Protein AF-0000000067010265 (afdb_homodimer)

Secondary structure (DSSP, 8-state):
-GGG--S--------SHHHHHHHHHHHHTTS-TT-EEEE--TTEEE-TTHHHHHHHHHHHT-SEE--B--GGGGSBTTBTTEETTEEEEEEEE-SS-EEEE-S---S-EEEEHHHHHHHHHHHHHTTSSSS--HHHHHHHHHHTT--EEEEES-SEEESSGGGPPTTS-GGGT-/-GGG--S-PPP----SHHHHHHHHHHHHTTS-TT-EEEE--TTEEE-TTHHHHHHHHHHHT-SEE--B--GGGGSBTTBTTEETTEEEEEEEE-SS-EEEE-S---S-EEEEHHHHHHHHHHHHHTTSSSS--HHHHHHHHHHTT--EEEEES-SEEESSGGGPPTTS-GGGT-

Solvent-accessible surface area (backbone atoms only — not comparable to full-atom values): 19152 Å² total; per-residue (Å²): 120,65,75,77,64,65,85,83,80,80,91,79,86,71,90,34,64,12,46,51,48,52,54,50,50,57,59,48,69,71,48,60,51,86,40,75,48,72,45,70,59,92,54,58,48,69,45,90,65,35,69,60,52,53,50,50,43,50,69,74,62,44,54,28,32,28,43,51,26,59,46,45,45,43,33,60,74,70,26,94,77,19,58,92,32,15,28,73,33,35,40,34,68,60,90,80,46,40,31,30,49,53,66,60,58,65,77,41,36,29,34,37,32,46,56,47,64,77,40,38,68,58,56,50,63,34,28,70,50,61,61,56,41,38,56,62,39,34,45,53,40,41,74,72,67,50,43,33,34,25,32,53,68,34,40,23,26,48,70,47,82,93,45,38,22,57,89,56,73,66,78,75,74,107,121,65,75,79,64,63,86,81,80,78,91,73,87,64,89,38,64,12,48,48,45,51,52,50,48,57,59,48,68,71,50,60,50,86,41,73,47,72,45,70,59,92,52,57,48,68,44,89,66,35,70,60,54,51,50,51,42,50,70,73,60,42,54,28,32,26,42,51,28,56,47,44,46,43,33,61,74,71,27,92,77,19,56,92,32,14,28,72,32,36,40,33,68,59,90,81,46,40,33,30,50,52,66,59,58,65,78,41,36,29,34,36,31,46,56,47,63,76,41,39,67,57,57,49,64,35,27,70,50,60,60,55,40,37,55,61,39,32,45,54,41,40,74,72,68,49,44,34,34,24,32,54,67,36,38,24,26,48,71,45,84,94,45,37,24,56,88,57,73,64,77,75,73,104

Organism: Wuchereria bancrofti (NCBI:txid6293)

Sequence (348 aa):
MISKYQTNIKKVKIGHGAGTFNLALDEALKLDNNEVVYFLENDYLHRPQSYKILLEGIEIGADYVSLYDHPDKYIDGANPYVEGGGEITKVFLSQTCHWKLTNSTTMTFATKIKTLYEDEKILREFTKGSYPEDFKMFLTLRDKGRSLITPIPGYSTHGETAWLSPLINWENIIMISKYQTNIKKVKIGHGAGTFNLALDEALKLDNNEVVYFLENDYLHRPQSYKILLEGIEIGADYVSLYDHPDKYIDGANPYVEGGGEITKVFLSQTCHWKLTNSTTMTFATKIKTLYEDEKILREFTKGSYPEDFKMFLTLRDKGRSLITPIPGYSTHGETAWLSPLINWENII

Nearest PDB structures (foldseek):
  6fxr-assembly1_A  TM=6.473E-01  e=5.782E-04  Homo sapiens
  6te3-assembly1_A-2  TM=6.520E-01  e=7.476E-04  Homo sapiens
  6fxm-assembly1_A  TM=6.467E-01  e=1.031E-03  Homo sapiens
  6tex-assembly1_A  TM=6.327E-01  e=9.065E-04  Homo sapiens
  5ggg-assembly1_A  TM=6.460E-01  e=1.616E-03  Homo sapiens

Foldseek 3Di:
DVVVVPPDDDDDDLPFDLVVLVVVLVVLLPDDQQDKDWFDDPQKDFAPPVVVVQVQVVVVPAQKEALFQWCCQQDPPSDPQHDPRHHDWDWDDDPPFIKTWDQFDPRTIMHGSNSCVVCVVLSCVQSVDRDGPGNVSSNVVVVVVGTYMYTVQGRMAGNPPVTGRPDDPVVVRD/DVVVVPPDDDDDPQDFDLVVLVVVLVVLLVDDQQDKDWFDDPQKDFAPPVVVVQVQVVVVPAQKEALFQWCCQQDPPSDPQHDPRHHDWDWDDDPPFIKTWDQFDPRTIMGGSNSCVVCVVLSCVQSVDRDGPRNVSSNVVVVVPGTYMYTVQGRMAGNPPVTGRPDDPVVVRD

Radius of gyration: 23.36 Å; Cα contacts (8 Å, |Δi|>4): 624; chains: 2; bounding box: 36×73×55 Å

pLDDT: mean 93.27, std 10.36, range [36.0, 98.88]

Structure (mmCIF, N/CA/C/O backbone):
data_AF-0000000067010265-model_v1
#
loop_
_entity.id
_entity.type
_entity.pdbx_description
1 polymer 'Glycosyltransferase 2-like domain-containing protein'
#
loop_
_atom_site.group_PDB
_atom_site.id
_atom_site.type_symbol
_atom_site.label_atom_id
_atom_site.label_alt_id
_atom_site.label_comp_id
_atom_site.label_asym_id
_atom_site.label_entity_id
_atom_site.label_seq_id
_atom_site.pdbx_PDB_ins_code
_atom_site.Cartn_x
_atom_site.Cartn_y
_atom_site.Cartn_z
_atom_site.occupancy
_atom_site.B_iso_or_equiv
_atom_site.auth_seq_id
_atom_site.auth_comp_id
_atom_site.auth_asym_id
_atom_site.auth_atom_id
_atom_site.pdbx_PDB_model_num
ATOM 1 N N . MET A 1 1 ? -3.539 -11.234 -25.062 1 36.66 1 MET A N 1
ATOM 2 C CA . MET A 1 1 ? -2.297 -11.812 -24.562 1 36.66 1 MET A CA 1
ATOM 3 C C . MET A 1 1 ? -2.105 -13.227 -25.109 1 36.66 1 MET A C 1
ATOM 5 O O . MET A 1 1 ? -0.99 -13.617 -25.453 1 36.66 1 MET A O 1
ATOM 9 N N . ILE A 1 2 ? -3.318 -13.969 -25.234 1 44.09 2 ILE A N 1
ATOM 10 C CA . ILE A 1 2 ? -3.184 -15.367 -25.641 1 44.09 2 ILE A CA 1
ATOM 11 C C . ILE A 1 2 ? -2.832 -15.445 -27.125 1 44.09 2 ILE A C 1
ATOM 13 O O . ILE A 1 2 ? -2.189 -16.406 -27.562 1 44.09 2 ILE A O 1
ATOM 17 N N . SER A 1 3 ? -3.193 -14.445 -27.75 1 48.44 3 SER A N 1
ATOM 18 C CA . SER A 1 3 ? -3.031 -14.688 -29.188 1 48.44 3 SER A CA 1
ATOM 19 C C . SER A 1 3 ? -1.572 -14.961 -29.531 1 48.44 3 SER A C 1
ATOM 21 O O . SER A 1 3 ? -1.283 -15.672 -30.5 1 48.44 3 SER A O 1
ATOM 23 N N . LYS A 1 4 ? -0.81 -14.234 -28.766 1 48.94 4 LYS A N 1
ATOM 24 C CA . LYS A 1 4 ? 0.554 -14.312 -29.281 1 48.94 4 LYS A CA 1
ATOM 25 C C . LYS A 1 4 ? 1.175 -15.672 -28.969 1 48.94 4 LYS A C 1
ATOM 27 O O . LYS A 1 4 ? 2.223 -16.031 -29.516 1 48.94 4 LYS A O 1
ATOM 32 N N . TYR A 1 5 ? 0.694 -16.375 -27.984 1 53.91 5 TYR A N 1
ATOM 33 C CA . TYR A 1 5 ? 1.401 -17.609 -27.625 1 53.91 5 TYR A CA 1
ATOM 34 C C . TYR A 1 5 ? 0.818 -18.812 -28.359 1 53.91 5 TYR A C 1
ATOM 36 O O . TYR A 1 5 ? -0.071 -19.484 -27.844 1 53.91 5 TYR A O 1
ATOM 44 N N . GLN A 1 6 ? 0.661 -18.688 -29.594 1 53.28 6 GLN A N 1
ATOM 45 C CA . GLN A 1 6 ? 0.069 -19.75 -30.406 1 53.28 6 GLN A CA 1
ATOM 46 C C . GLN A 1 6 ? 0.997 -20.953 -30.484 1 53.28 6 GLN A C 1
ATOM 48 O O . GLN A 1 6 ? 0.566 -22.047 -30.844 1 53.28 6 GLN A O 1
ATOM 53 N N . THR A 1 7 ? 2.244 -21.016 -29.891 1 62.31 7 THR A N 1
ATOM 54 C CA . THR A 1 7 ? 3.049 -22.031 -30.547 1 62.31 7 THR A CA 1
ATOM 55 C C . THR A 1 7 ? 3.094 -23.328 -29.734 1 62.31 7 THR A C 1
ATOM 57 O O . THR A 1 7 ? 3.246 -24.406 -30.281 1 62.31 7 THR A O 1
ATOM 60 N N . ASN A 1 8 ? 2.703 -23.297 -28.281 1 74.38 8 ASN A N 1
ATOM 61 C CA . ASN A 1 8 ? 2.812 -24.562 -27.594 1 74.38 8 ASN A CA 1
ATOM 62 C C . ASN A 1 8 ? 1.56 -24.875 -26.781 1 74.38 8 ASN A C 1
ATOM 64 O O . ASN A 1 8 ? 1.545 -24.672 -25.562 1 74.38 8 ASN A O 1
ATOM 68 N N . ILE A 1 9 ? 0.512 -25.266 -27.547 1 81.75 9 ILE A N 1
ATOM 69 C CA . ILE A 1 9 ? -0.768 -25.578 -26.922 1 81.75 9 ILE A CA 1
ATOM 70 C C . ILE A 1 9 ? -0.9 -27.094 -26.75 1 81.75 9 ILE A C 1
ATOM 72 O O . ILE A 1 9 ? -0.681 -27.859 -27.703 1 81.75 9 ILE A O 1
ATOM 76 N N . LYS A 1 10 ? -1.039 -27.578 -25.578 1 84.56 10 LYS A N 1
ATOM 77 C CA . LYS A 1 10 ? -1.333 -28.984 -25.281 1 84.56 10 LYS A CA 1
ATOM 78 C C . LYS A 1 10 ? -2.795 -29.156 -24.875 1 84.56 10 LYS A C 1
ATOM 80 O O . LYS A 1 10 ? -3.27 -28.516 -23.938 1 84.56 10 LYS A O 1
ATOM 85 N N . LYS A 1 11 ? -3.531 -29.984 -25.562 1 86.94 11 LYS A N 1
ATOM 86 C CA . LYS A 1 11 ? -4.918 -30.297 -25.219 1 86.94 11 LYS A CA 1
ATOM 87 C C . LYS A 1 11 ? -5 -31.359 -24.125 1 86.94 11 LYS A C 1
ATOM 89 O O . LYS A 1 11 ? -4.312 -32.375 -24.203 1 86.94 11 LYS A O 1
ATOM 94 N N . VAL A 1 12 ? -5.648 -31.062 -23.062 1 87.81 12 VAL A N 1
ATOM 95 C CA . VAL A 1 12 ? -5.781 -31.984 -21.953 1 87.81 12 VAL A CA 1
ATOM 96 C C . VAL A 1 12 ? -7.258 -32.25 -21.656 1 87.81 12 VAL A C 1
ATOM 98 O O . VAL A 1 12 ? -8.117 -31.453 -22.062 1 87.81 12 VAL A O 1
ATOM 101 N N . LYS A 1 13 ? -7.746 -33.375 -21 1 87.12 13 LYS A N 1
ATOM 102 C CA . LYS A 1 13 ? -9.125 -33.75 -20.719 1 87.12 13 LYS A CA 1
ATOM 103 C C . LYS A 1 13 ? -9.43 -33.688 -19.234 1 87.12 13 LYS A C 1
ATOM 105 O O . LYS A 1 13 ? -10.477 -34.156 -18.781 1 87.12 13 LYS A O 1
ATOM 110 N N . ILE A 1 14 ? -8.867 -33.188 -18.266 1 81.62 14 ILE A N 1
ATOM 111 C CA . ILE A 1 14 ? -9 -33.156 -16.812 1 81.62 14 ILE A CA 1
ATOM 112 C C . ILE A 1 14 ? -10.172 -32.25 -16.422 1 81.62 14 ILE A C 1
ATOM 114 O O . ILE A 1 14 ? -10.984 -32.625 -15.562 1 81.62 14 ILE A O 1
ATOM 118 N N . GLY A 1 15 ? -10.672 -31.391 -17.016 1 80.38 15 GLY A N 1
ATOM 119 C CA .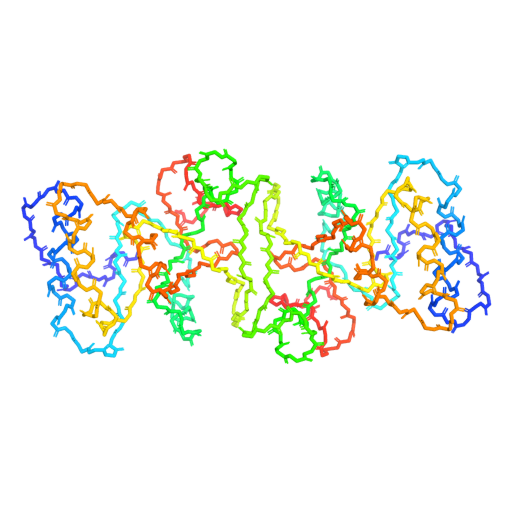 GLY A 1 15 ? -11.859 -30.562 -17 1 80.38 15 GLY A CA 1
ATOM 120 C C . GLY A 1 15 ? -11.992 -29.75 -15.719 1 80.38 15 GLY A C 1
ATOM 121 O O . GLY A 1 15 ? -13.086 -29.266 -15.398 1 80.38 15 GLY A O 1
ATOM 122 N N . HIS A 1 16 ? -11.078 -29.812 -14.719 1 88.31 16 HIS A N 1
ATOM 123 C CA . HIS A 1 16 ? -11.188 -28.984 -13.523 1 88.31 16 HIS A CA 1
ATOM 124 C C . HIS A 1 16 ? -9.867 -28.297 -13.211 1 88.31 16 HIS A C 1
ATOM 126 O O . HIS A 1 16 ? -8.812 -28.734 -13.68 1 88.31 16 HIS A O 1
ATOM 132 N N . GLY A 1 17 ? -9.891 -27.234 -12.414 1 90.19 17 GLY A N 1
ATOM 133 C CA . GLY A 1 17 ? -8.789 -26.312 -12.18 1 90.19 17 GLY A CA 1
ATOM 134 C C . GLY A 1 17 ? -7.598 -26.969 -11.508 1 90.19 17 GLY A C 1
ATOM 135 O O . GLY A 1 17 ? -6.453 -26.75 -11.906 1 90.19 17 GLY A O 1
ATOM 136 N N . ALA A 1 18 ? -7.844 -27.766 -10.484 1 94.88 18 ALA A N 1
ATOM 137 C CA . ALA A 1 18 ? -6.75 -28.406 -9.766 1 94.88 18 ALA A CA 1
ATOM 138 C C . ALA A 1 18 ? -5.98 -29.359 -10.672 1 94.88 18 ALA A C 1
ATOM 140 O O . ALA A 1 18 ? -4.75 -29.406 -10.641 1 94.88 18 ALA A O 1
ATOM 141 N N . GLY A 1 19 ? -6.723 -30.109 -11.445 1 94 19 GLY A N 1
ATOM 142 C CA . GLY A 1 19 ? -6.094 -31.031 -12.367 1 94 19 GLY A CA 1
ATOM 143 C C . GLY A 1 19 ? -5.254 -30.344 -13.43 1 94 19 GLY A C 1
ATOM 144 O O . GLY A 1 19 ? -4.133 -30.781 -13.719 1 94 19 GLY A O 1
ATOM 145 N N . THR A 1 20 ? -5.824 -29.312 -14.016 1 93.88 20 THR A N 1
ATOM 146 C CA . THR A 1 20 ? -5.082 -28.594 -15.047 1 93.88 20 THR A CA 1
ATOM 147 C C . THR A 1 20 ? -3.854 -27.922 -14.453 1 93.88 20 THR A C 1
ATOM 149 O O . THR A 1 20 ? -2.812 -27.828 -15.109 1 93.88 20 THR A O 1
ATOM 152 N N . PHE A 1 21 ? -3.971 -27.469 -13.227 1 96.56 21 PHE A N 1
ATOM 153 C CA . PHE A 1 21 ? -2.807 -26.906 -12.555 1 96.56 21 PHE A CA 1
ATOM 154 C C . PHE A 1 21 ? -1.714 -27.953 -12.398 1 96.56 21 PHE A C 1
ATOM 156 O O . PHE A 1 21 ? -0.541 -27.688 -12.664 1 96.56 21 PHE A O 1
ATOM 163 N N . ASN A 1 22 ? -2.094 -29.094 -11.945 1 97.06 22 ASN A N 1
ATOM 164 C CA . ASN A 1 22 ? -1.111 -30.141 -11.695 1 97.06 22 ASN A CA 1
ATOM 165 C C . ASN A 1 22 ? -0.411 -30.578 -12.977 1 97.06 22 ASN A C 1
ATOM 167 O O . ASN A 1 22 ? 0.782 -30.875 -12.969 1 97.06 22 ASN A O 1
ATOM 171 N N . LEU A 1 23 ? -1.18 -30.594 -14.07 1 95.31 23 LEU A N 1
ATOM 172 C CA . LEU A 1 23 ? -0.554 -30.875 -15.352 1 95.31 23 LEU A CA 1
ATOM 173 C C . LEU A 1 23 ? 0.441 -29.781 -15.727 1 95.31 23 LEU A C 1
ATOM 175 O O . LEU A 1 23 ? 1.542 -30.078 -16.203 1 95.31 23 LEU A O 1
ATOM 179 N N . ALA A 1 24 ? 0.054 -28.562 -15.516 1 95.69 24 ALA A N 1
ATOM 180 C CA . ALA A 1 24 ? 0.947 -27.438 -15.789 1 95.69 24 ALA A CA 1
ATOM 181 C C . ALA A 1 24 ? 2.184 -27.5 -14.898 1 95.69 24 ALA A C 1
ATOM 183 O O . ALA A 1 24 ? 3.291 -27.188 -15.336 1 95.69 24 ALA A O 1
ATOM 184 N N . LEU A 1 25 ? 1.974 -27.844 -13.633 1 97.44 25 LEU A N 1
ATOM 185 C CA . LEU A 1 25 ? 3.072 -27.984 -12.688 1 97.44 25 LEU A CA 1
ATOM 186 C C . LEU A 1 25 ? 4.078 -29.031 -13.172 1 97.44 25 LEU A C 1
ATOM 188 O O . LEU A 1 25 ? 5.289 -28.797 -13.117 1 97.44 25 LEU A O 1
ATOM 192 N N . ASP A 1 26 ? 3.539 -30.141 -13.672 1 97 26 ASP A N 1
ATOM 193 C CA . ASP A 1 26 ? 4.406 -31.188 -14.219 1 97 26 ASP A CA 1
ATOM 194 C C . ASP A 1 26 ? 5.281 -30.625 -15.344 1 97 26 ASP A C 1
ATOM 196 O O . ASP A 1 26 ? 6.477 -30.922 -15.406 1 97 26 ASP A O 1
ATOM 200 N N . GLU A 1 27 ? 4.703 -29.906 -16.219 1 95.5 27 GLU A N 1
ATOM 201 C CA . GLU A 1 27 ? 5.445 -29.328 -17.328 1 95.5 27 GLU A CA 1
ATOM 202 C C . GLU A 1 27 ? 6.469 -28.297 -16.844 1 95.5 27 GLU A C 1
ATOM 204 O O . GLU A 1 27 ? 7.59 -28.25 -17.359 1 95.5 27 GLU A O 1
ATOM 209 N N . ALA A 1 28 ? 6.078 -27.5 -15.875 1 97.12 28 ALA A N 1
ATOM 210 C CA . ALA A 1 28 ? 6.961 -26.469 -15.352 1 97.12 28 ALA A CA 1
ATOM 211 C C . ALA A 1 28 ? 8.195 -27.078 -14.695 1 97.12 28 ALA A C 1
ATOM 213 O O . ALA A 1 28 ? 9.312 -26.578 -14.875 1 97.12 28 ALA A O 1
ATOM 214 N N . LEU A 1 29 ? 8.031 -28.125 -13.977 1 97.62 29 LEU A N 1
ATOM 215 C CA . LEU A 1 29 ? 9.102 -28.734 -13.195 1 97.62 29 LEU A CA 1
ATOM 216 C C . LEU A 1 29 ? 10.164 -29.344 -14.109 1 97.62 29 LEU A C 1
ATOM 218 O O . LEU A 1 29 ? 11.25 -29.703 -13.648 1 97.62 29 LEU A O 1
ATOM 222 N N . LYS A 1 30 ? 9.883 -29.375 -15.398 1 96.75 30 LYS A N 1
ATOM 223 C CA . LYS A 1 30 ? 10.867 -29.859 -16.375 1 96.75 30 LYS A CA 1
ATOM 224 C C . LYS A 1 30 ? 11.812 -28.75 -16.797 1 96.75 30 LYS A C 1
ATOM 226 O O . LYS A 1 30 ? 12.844 -29 -17.422 1 96.75 30 LYS A O 1
ATOM 231 N N . LEU A 1 31 ? 11.477 -27.594 -16.5 1 96.94 31 LEU A N 1
ATOM 232 C CA . LEU A 1 31 ? 12.25 -26.438 -16.938 1 96.94 31 LEU A CA 1
ATOM 233 C C . LEU A 1 31 ? 13.414 -26.172 -16 1 96.94 31 LEU A C 1
ATOM 235 O O . LEU A 1 31 ? 13.523 -26.812 -14.945 1 96.94 31 LEU A O 1
ATOM 239 N N . ASP A 1 32 ? 14.281 -25.234 -16.422 1 97.25 32 ASP A N 1
ATOM 240 C CA . ASP A 1 32 ? 15.453 -24.891 -15.625 1 97.25 32 ASP A CA 1
ATOM 241 C C . ASP A 1 32 ? 15.055 -24.172 -14.344 1 97.25 32 ASP A C 1
ATOM 243 O O . ASP A 1 32 ? 14.164 -23.312 -14.352 1 97.25 32 ASP A O 1
ATOM 247 N N . ASN A 1 33 ? 15.758 -24.438 -13.328 1 96.62 33 ASN A N 1
ATOM 248 C CA . ASN A 1 33 ? 15.461 -23.922 -11.992 1 96.62 33 ASN A CA 1
ATOM 249 C C . ASN A 1 33 ? 15.398 -22.406 -11.969 1 96.62 33 ASN A C 1
ATOM 251 O O . ASN A 1 33 ? 14.672 -21.812 -11.156 1 96.62 33 ASN A O 1
ATOM 255 N N . ASN A 1 34 ? 16.109 -21.75 -12.82 1 95.25 34 ASN A N 1
ATOM 256 C CA . ASN A 1 34 ? 16.234 -20.281 -12.773 1 95.25 34 ASN A CA 1
ATOM 257 C C . ASN A 1 34 ? 15.141 -19.609 -13.609 1 95.25 34 ASN A C 1
ATOM 259 O O . ASN A 1 34 ? 14.969 -18.391 -13.547 1 95.25 34 ASN A O 1
ATOM 263 N N . GLU A 1 35 ? 14.398 -20.422 -14.258 1 96.81 35 GLU A N 1
ATOM 264 C CA . GLU A 1 35 ? 13.32 -19.875 -15.078 1 96.81 35 GLU A CA 1
ATOM 265 C C . GLU A 1 35 ? 12.125 -19.469 -14.211 1 96.81 35 GLU A C 1
ATOM 267 O O . GLU A 1 35 ? 11.969 -19.953 -13.094 1 96.81 35 GLU A O 1
ATOM 272 N N . VAL A 1 36 ? 11.398 -18.5 -14.75 1 97.44 36 VAL A N 1
ATOM 273 C CA . VAL A 1 36 ? 10.18 -18.031 -14.117 1 97.44 36 VAL A CA 1
ATOM 274 C C . VAL A 1 36 ? 8.961 -18.562 -14.883 1 97.44 36 VAL A C 1
ATOM 276 O O . VAL A 1 36 ? 8.953 -18.578 -16.109 1 97.44 36 VAL A O 1
ATOM 279 N N . VAL A 1 37 ? 7.977 -19.016 -14.18 1 97.12 37 VAL A N 1
ATOM 280 C CA . VAL A 1 37 ? 6.719 -19.453 -14.789 1 97.12 37 VAL A CA 1
ATOM 281 C C . VAL A 1 37 ? 5.566 -18.625 -14.227 1 97.12 37 VAL A C 1
ATOM 283 O O . VAL A 1 37 ? 5.605 -18.188 -13.07 1 97.12 37 VAL A O 1
ATOM 286 N N . TYR A 1 38 ? 4.605 -18.375 -15.016 1 97.56 38 TYR A N 1
ATOM 287 C CA . TYR A 1 38 ? 3.373 -17.688 -14.641 1 97.56 38 TYR A CA 1
ATOM 288 C C . TYR A 1 38 ? 2.16 -18.578 -14.867 1 97.56 38 TYR A C 1
ATOM 290 O O . TYR A 1 38 ? 1.791 -18.859 -16.016 1 97.56 38 TYR A O 1
ATOM 298 N N . PHE A 1 39 ? 1.611 -19.109 -13.758 1 97.62 39 PHE A N 1
ATOM 299 C CA . PHE A 1 39 ? 0.35 -19.844 -13.828 1 97.62 39 PHE A CA 1
ATOM 300 C C . PHE A 1 39 ? -0.825 -18.875 -13.969 1 97.62 39 PHE A C 1
ATOM 302 O O . PHE A 1 39 ? -0.937 -17.922 -13.203 1 97.62 39 PHE A O 1
ATOM 309 N N . LEU A 1 40 ? -1.721 -19.156 -14.922 1 96.19 40 LEU A N 1
ATOM 310 C CA . LEU A 1 40 ? -2.787 -18.203 -15.227 1 96.19 40 LEU A CA 1
ATOM 311 C C . LEU A 1 40 ? -4.121 -18.922 -15.398 1 96.19 40 LEU A C 1
ATOM 313 O O . LEU A 1 40 ? -4.258 -19.781 -16.266 1 96.19 40 LEU A O 1
ATOM 317 N N . GLU A 1 41 ? -5.066 -18.594 -14.5 1 94.75 41 GLU A N 1
ATOM 318 C CA . GLU A 1 41 ? -6.434 -19.062 -14.727 1 94.75 41 GLU A CA 1
ATOM 319 C C . GLU A 1 41 ? -7.035 -18.422 -15.977 1 94.75 41 GLU A C 1
ATOM 321 O O . GLU A 1 41 ? -6.598 -17.344 -16.406 1 94.75 41 GLU A O 1
ATOM 326 N N . ASN A 1 42 ? -7.992 -19 -16.531 1 90.81 42 ASN A N 1
ATOM 327 C CA . ASN A 1 42 ? -8.477 -18.641 -17.859 1 90.81 42 ASN A CA 1
ATOM 328 C C . ASN A 1 42 ? -9.438 -17.453 -17.812 1 90.81 42 ASN A C 1
ATOM 330 O O . ASN A 1 42 ? -9.961 -17.031 -18.844 1 90.81 42 ASN A O 1
ATOM 334 N N . ASP A 1 43 ? -9.742 -16.875 -16.719 1 94.38 43 ASP A N 1
ATOM 335 C CA . ASP A 1 43 ? -10.727 -15.797 -16.609 1 94.38 43 ASP A CA 1
ATOM 336 C C . ASP A 1 43 ? -10.109 -14.547 -15.992 1 94.38 43 ASP A C 1
ATOM 338 O O . ASP A 1 43 ? -10.742 -13.883 -15.172 1 94.38 43 ASP A O 1
ATOM 342 N N . TYR A 1 44 ? -8.891 -14.258 -16.391 1 95.75 44 TYR A N 1
ATOM 343 C CA . TYR A 1 44 ? -8.211 -13.055 -15.922 1 95.75 44 TYR A CA 1
ATOM 344 C C . TYR A 1 44 ? -7.902 -12.117 -17.078 1 95.75 44 TYR A C 1
ATOM 346 O O . TYR A 1 44 ? -7.641 -12.562 -18.203 1 95.75 44 TYR A O 1
ATOM 354 N N . LEU A 1 45 ? -7.926 -10.875 -16.781 1 94.94 45 LEU A N 1
ATOM 355 C CA . LEU A 1 45 ? -7.496 -9.812 -17.688 1 94.94 45 LEU A CA 1
ATOM 356 C C . LEU A 1 45 ? -6.223 -9.148 -17.172 1 94.94 45 LEU A C 1
ATOM 358 O O . LEU A 1 45 ? -5.984 -9.109 -15.961 1 94.94 45 LEU A O 1
ATOM 362 N N . HIS A 1 46 ? -5.391 -8.672 -18.031 1 96.38 46 HIS A N 1
ATOM 363 C CA . HIS A 1 46 ? -4.156 -7.984 -17.688 1 96.38 46 HIS A CA 1
ATOM 364 C C . HIS A 1 46 ? -4.105 -6.586 -18.297 1 96.38 46 HIS A C 1
ATOM 366 O O . HIS A 1 46 ? -4.586 -6.375 -19.406 1 96.38 46 HIS A O 1
ATOM 372 N N . ARG A 1 47 ? -3.52 -5.68 -17.516 1 94.88 47 ARG A N 1
ATOM 373 C CA . ARG A 1 47 ? -3.199 -4.359 -18.047 1 94.88 47 ARG A CA 1
ATOM 374 C C . ARG A 1 47 ? -1.996 -4.418 -18.984 1 94.88 47 ARG A C 1
ATOM 376 O O . ARG A 1 47 ? -1.214 -5.367 -18.938 1 94.88 47 ARG A O 1
ATOM 383 N N . PRO A 1 48 ? -1.942 -3.348 -19.812 1 92.31 48 PRO A N 1
ATOM 384 C CA . PRO A 1 48 ? -0.705 -3.264 -20.594 1 92.31 48 PRO A CA 1
ATOM 385 C C . PRO A 1 48 ? 0.545 -3.258 -19.703 1 92.31 48 PRO A C 1
ATOM 387 O O . PRO A 1 48 ? 0.526 -2.707 -18.609 1 92.31 48 PRO A O 1
ATOM 390 N N . GLN A 1 49 ? 1.604 -3.861 -20.062 1 92.69 49 GLN A N 1
ATOM 391 C CA . GLN A 1 49 ? 2.93 -3.891 -19.453 1 92.69 49 GLN A CA 1
ATOM 392 C C . GLN A 1 49 ? 2.949 -4.797 -18.219 1 92.69 49 GLN A C 1
ATOM 394 O O . GLN A 1 49 ? 3.893 -4.754 -17.422 1 92.69 49 GLN A O 1
ATOM 399 N N . SER A 1 50 ? 1.906 -5.613 -18.062 1 96 50 SER A N 1
ATOM 400 C CA . SER A 1 50 ? 1.816 -6.516 -16.922 1 96 50 SER A CA 1
ATOM 401 C C . SER A 1 50 ? 3.029 -7.438 -16.859 1 96 50 SER A C 1
ATOM 403 O O . SER A 1 50 ? 3.49 -7.781 -15.758 1 96 50 SER A O 1
ATOM 405 N N . TYR A 1 51 ? 3.504 -7.863 -17.984 1 95.06 51 TYR A N 1
ATOM 406 C CA . TYR A 1 51 ? 4.652 -8.758 -18 1 95.06 51 TYR A CA 1
ATOM 407 C C . TYR A 1 51 ? 5.871 -8.102 -17.359 1 95.06 51 TYR A C 1
ATOM 409 O O . TYR A 1 51 ? 6.598 -8.734 -16.594 1 95.06 51 TYR A O 1
ATOM 417 N N . LYS A 1 52 ? 6.133 -6.848 -17.609 1 96.25 52 LYS A N 1
ATOM 418 C CA . LYS A 1 52 ? 7.25 -6.121 -17.016 1 96.25 52 LYS A CA 1
ATOM 419 C C . LYS A 1 52 ? 7.08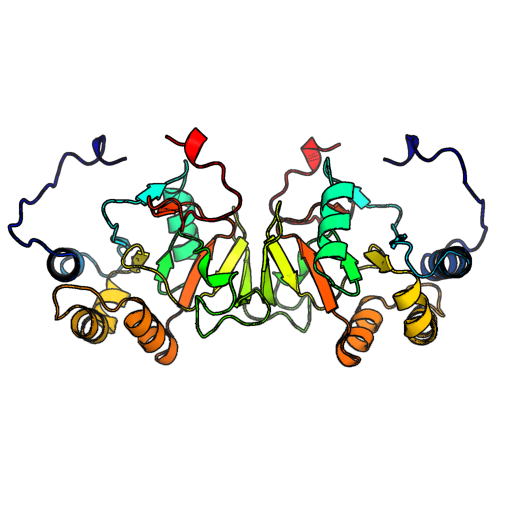2 -6.004 -15.5 1 96.25 52 LYS A C 1
ATOM 421 O O . LYS A 1 52 ? 8.047 -6.156 -14.75 1 96.25 52 LYS A O 1
ATOM 426 N N . ILE A 1 53 ? 5.852 -5.727 -15.109 1 97.25 53 ILE A N 1
ATOM 427 C CA . ILE A 1 53 ? 5.551 -5.582 -13.688 1 97.25 53 ILE A CA 1
ATOM 428 C C . ILE A 1 53 ? 5.785 -6.914 -12.977 1 97.25 53 ILE A C 1
ATOM 430 O O . ILE A 1 53 ? 6.379 -6.949 -11.891 1 97.25 53 ILE A O 1
ATOM 434 N N . LEU A 1 54 ? 5.367 -7.953 -13.641 1 97.19 54 LEU A N 1
ATOM 435 C CA . LEU A 1 54 ? 5.559 -9.289 -13.078 1 97.19 54 LEU A CA 1
ATOM 436 C C . LEU A 1 54 ? 7.035 -9.562 -12.836 1 97.19 54 LEU A C 1
ATOM 438 O O . LEU A 1 54 ? 7.414 -10.031 -11.758 1 97.19 54 LEU A O 1
ATOM 442 N N . LEU A 1 55 ? 7.832 -9.281 -13.75 1 96.31 55 LEU A N 1
ATOM 443 C CA . LEU A 1 55 ? 9.266 -9.523 -13.633 1 96.31 55 LEU A CA 1
ATOM 444 C C . LEU A 1 55 ? 9.883 -8.641 -12.555 1 96.31 55 LEU A C 1
ATOM 446 O O . LEU A 1 55 ? 10.82 -9.062 -11.867 1 96.31 55 LEU A O 1
ATOM 450 N N . GLU A 1 56 ? 9.445 -7.453 -12.367 1 96.69 56 GLU A N 1
ATOM 451 C CA . GLU A 1 56 ? 9.906 -6.605 -11.273 1 96.69 56 GLU A CA 1
ATOM 452 C C . GLU A 1 56 ? 9.648 -7.266 -9.922 1 96.69 56 GLU A C 1
ATOM 454 O O . GLU A 1 56 ? 10.492 -7.199 -9.023 1 96.69 56 GLU A O 1
ATOM 459 N N . GLY A 1 57 ? 8.438 -7.844 -9.82 1 96.88 57 GLY A N 1
ATOM 460 C CA . GLY A 1 57 ? 8.133 -8.555 -8.586 1 96.88 57 GLY A CA 1
ATOM 461 C C . GLY A 1 57 ? 9.109 -9.672 -8.281 1 96.88 57 GLY A C 1
ATOM 462 O O . GLY A 1 57 ? 9.531 -9.844 -7.141 1 96.88 57 GLY A O 1
ATOM 463 N N . ILE A 1 58 ? 9.477 -10.367 -9.344 1 96.88 58 ILE A N 1
ATOM 464 C CA . ILE A 1 58 ? 10.438 -11.461 -9.195 1 96.88 58 ILE A CA 1
ATOM 465 C C . ILE A 1 58 ? 11.805 -10.891 -8.812 1 96.88 58 ILE A C 1
ATOM 467 O O . ILE A 1 58 ? 12.492 -11.453 -7.957 1 96.88 58 ILE A O 1
ATOM 471 N N . GLU A 1 59 ? 12.141 -9.828 -9.344 1 95.56 59 GLU A N 1
ATOM 472 C CA . GLU A 1 59 ? 13.445 -9.203 -9.102 1 95.56 59 GLU A CA 1
ATOM 473 C C . GLU A 1 59 ? 13.547 -8.688 -7.668 1 95.56 59 GLU A C 1
ATOM 475 O O . GLU A 1 59 ? 14.633 -8.641 -7.094 1 95.56 59 GLU A O 1
ATOM 480 N N . ILE A 1 60 ? 12.422 -8.266 -7.117 1 94.44 60 ILE A N 1
ATOM 481 C CA . ILE A 1 60 ? 12.375 -7.836 -5.723 1 94.44 60 ILE A CA 1
ATOM 482 C C . ILE A 1 60 ? 12.828 -8.977 -4.816 1 94.44 60 ILE A C 1
ATOM 484 O O . ILE A 1 60 ? 13.359 -8.742 -3.727 1 94.44 60 ILE A O 1
ATOM 488 N N . GLY A 1 61 ? 12.633 -10.188 -5.254 1 94.31 61 GLY A N 1
ATOM 489 C CA . GLY A 1 61 ? 13.086 -11.344 -4.492 1 94.31 61 GLY A CA 1
ATOM 490 C C . GLY A 1 61 ? 11.961 -12.078 -3.799 1 94.31 61 GLY A C 1
ATOM 491 O O . GLY A 1 61 ? 12.203 -12.906 -2.916 1 94.31 61 GLY A O 1
ATOM 492 N N . ALA A 1 62 ? 10.719 -11.766 -4.117 1 96.81 62 ALA A N 1
ATOM 493 C CA . ALA A 1 62 ? 9.586 -12.492 -3.543 1 96.81 62 ALA A CA 1
ATOM 494 C C . ALA A 1 62 ? 9.539 -13.93 -4.062 1 96.81 62 ALA A C 1
ATOM 496 O O . ALA A 1 62 ? 9.914 -14.195 -5.207 1 96.81 62 ALA A O 1
ATOM 497 N N . ASP A 1 63 ? 9.086 -14.844 -3.244 1 98.56 63 ASP A N 1
ATOM 498 C CA . ASP A 1 63 ? 8.969 -16.234 -3.66 1 98.56 63 ASP A CA 1
ATOM 499 C C . ASP A 1 63 ? 7.84 -16.406 -4.676 1 98.56 63 ASP A C 1
ATOM 501 O O . ASP A 1 63 ? 7.949 -17.219 -5.602 1 98.56 63 ASP A O 1
ATOM 505 N N . TYR A 1 64 ? 6.77 -15.703 -4.461 1 98.88 64 TYR A N 1
ATOM 506 C CA . TYR A 1 64 ? 5.602 -15.711 -5.332 1 98.88 64 TYR A CA 1
ATOM 507 C C . TYR A 1 64 ? 5.145 -14.289 -5.645 1 98.88 64 TYR A C 1
ATOM 509 O O . TYR A 1 64 ? 5.203 -13.406 -4.785 1 98.88 64 TYR A O 1
ATOM 517 N N . VAL A 1 65 ? 4.668 -14.07 -6.875 1 98.81 65 VAL A N 1
ATOM 518 C CA . VAL A 1 65 ? 4.184 -12.773 -7.324 1 98.81 65 VAL A CA 1
ATOM 519 C C . VAL A 1 65 ? 2.826 -12.938 -8.008 1 98.81 65 VAL A C 1
ATOM 521 O O . VAL A 1 65 ? 2.664 -13.781 -8.883 1 98.81 65 VAL A O 1
ATOM 524 N N . SER A 1 66 ? 1.863 -12.258 -7.578 1 98.81 66 SER A N 1
ATOM 525 C CA . SER A 1 66 ? 0.598 -12.133 -8.289 1 98.81 66 SER A CA 1
ATOM 526 C C . SER A 1 66 ? 0.344 -10.688 -8.719 1 98.81 66 SER A C 1
ATOM 528 O O . SER A 1 66 ? 0.687 -9.75 -7.996 1 98.81 66 SER A O 1
ATOM 530 N N . LEU A 1 67 ? -0.25 -10.469 -9.859 1 98.56 67 LEU A N 1
ATOM 531 C CA . LEU A 1 67 ? -0.564 -9.133 -10.352 1 98.56 67 LEU A CA 1
ATOM 532 C C . LEU A 1 67 ? -1.975 -8.719 -9.938 1 98.56 67 LEU A C 1
ATOM 534 O O . LEU A 1 67 ? -2.43 -7.625 -10.273 1 98.56 67 LEU A O 1
ATOM 538 N N . TYR A 1 68 ? -2.639 -9.625 -9.227 1 98.62 68 TYR A N 1
ATOM 539 C CA . TYR A 1 68 ? -4.027 -9.445 -8.828 1 98.62 68 TYR A CA 1
ATOM 540 C C . TYR A 1 68 ? -4.117 -8.867 -7.422 1 98.62 68 TYR A C 1
ATOM 542 O O . TYR A 1 68 ? -3.801 -9.547 -6.441 1 98.62 68 TYR A O 1
ATOM 550 N N . ASP A 1 69 ? -4.457 -7.602 -7.324 1 98.38 69 ASP A N 1
ATOM 551 C CA . ASP A 1 69 ? -4.801 -6.98 -6.051 1 98.38 69 ASP A CA 1
ATOM 552 C C . ASP A 1 69 ? -6.234 -7.316 -5.645 1 98.38 69 ASP A C 1
ATOM 554 O O . ASP A 1 69 ? -7.18 -6.648 -6.078 1 98.38 69 ASP A O 1
ATOM 558 N N . HIS A 1 70 ? -6.355 -8.289 -4.789 1 97.25 70 HIS A N 1
ATOM 559 C CA . HIS A 1 70 ? -7.648 -8.883 -4.473 1 97.25 70 HIS A CA 1
ATOM 560 C C . HIS A 1 70 ? -8.484 -7.957 -3.598 1 97.25 70 HIS A C 1
ATOM 562 O O . HIS A 1 70 ? -8.031 -7.52 -2.539 1 97.25 70 HIS A O 1
ATOM 568 N N . PRO A 1 71 ? -9.734 -7.762 -4.004 1 96.44 71 PRO A N 1
ATOM 569 C CA . PRO A 1 71 ? -10.578 -6.844 -3.229 1 96.44 71 PRO A CA 1
ATOM 570 C C . PRO A 1 71 ? -10.852 -7.355 -1.814 1 96.44 71 PRO A C 1
ATOM 572 O O . PRO A 1 71 ? -11.148 -6.562 -0.917 1 96.44 71 PRO A O 1
ATOM 575 N N . ASP A 1 72 ? -10.742 -8.664 -1.577 1 96.31 72 ASP A N 1
ATOM 576 C CA . ASP A 1 72 ? -11.039 -9.219 -0.26 1 96.31 72 ASP A CA 1
ATOM 577 C C . ASP A 1 72 ? -10.062 -8.695 0.789 1 96.31 72 ASP A C 1
ATOM 579 O O . ASP A 1 72 ? -10.289 -8.844 1.99 1 96.31 72 ASP A O 1
ATOM 583 N N . LYS A 1 73 ? -8.922 -8.117 0.35 1 97.56 73 LYS A N 1
ATOM 584 C CA . LYS A 1 73 ? -7.918 -7.578 1.264 1 97.56 73 LYS A CA 1
ATOM 585 C C . LYS A 1 73 ? -8.383 -6.266 1.884 1 97.56 73 LYS A C 1
ATOM 587 O O . LYS A 1 73 ? -7.73 -5.727 2.775 1 97.56 73 LYS A O 1
ATOM 592 N N . TYR A 1 74 ? -9.539 -5.793 1.446 1 96.19 74 TYR A N 1
ATOM 593 C CA . TYR A 1 74 ? -10.008 -4.48 1.877 1 96.19 74 TYR A CA 1
ATOM 594 C C . TYR A 1 74 ? -11.438 -4.555 2.406 1 96.19 74 TYR A C 1
ATOM 596 O O . TYR A 1 74 ? -12.109 -3.531 2.543 1 96.19 74 TYR A O 1
ATOM 604 N N . ILE A 1 75 ? -11.93 -5.762 2.582 1 92.94 75 ILE A N 1
ATOM 605 C CA . ILE A 1 75 ? -13.305 -5.969 3.037 1 92.94 75 ILE A CA 1
ATOM 606 C C . ILE A 1 75 ? -13.305 -6.812 4.309 1 92.94 75 ILE A C 1
ATOM 608 O O . ILE A 1 75 ? -12.883 -7.973 4.293 1 92.94 75 ILE A O 1
ATOM 612 N N . ASP A 1 76 ? -13.844 -6.297 5.332 1 93.06 76 ASP A N 1
ATOM 613 C CA . ASP A 1 76 ? -13.93 -7.023 6.594 1 93.06 76 ASP A CA 1
ATOM 614 C C . ASP A 1 76 ? -14.727 -8.312 6.43 1 93.06 76 ASP A C 1
ATOM 616 O O . ASP A 1 76 ? -15.805 -8.312 5.836 1 93.06 76 ASP A O 1
ATOM 620 N N . GLY A 1 77 ? -14.211 -9.375 6.938 1 89.5 77 GLY A N 1
ATOM 621 C CA . GLY A 1 77 ? -14.953 -10.625 6.98 1 89.5 77 GLY A CA 1
ATOM 622 C C . GLY A 1 77 ? -14.758 -11.484 5.746 1 89.5 77 GLY A C 1
ATOM 623 O O . GLY A 1 77 ? -14.938 -12.703 5.793 1 89.5 77 GLY A O 1
ATOM 624 N N . ALA A 1 78 ? -14.383 -10.883 4.613 1 89.38 78 ALA A N 1
ATOM 625 C CA . ALA A 1 78 ? -14.156 -11.656 3.395 1 89.38 78 ALA A CA 1
ATOM 626 C C . ALA A 1 78 ? -12.859 -12.461 3.486 1 89.38 78 ALA A C 1
ATOM 628 O O . ALA A 1 78 ? -12.781 -13.578 2.971 1 89.38 78 ALA A O 1
ATOM 629 N N . ASN A 1 79 ? -11.852 -11.906 4.074 1 92.06 79 ASN A N 1
ATOM 630 C CA . ASN A 1 79 ? -10.57 -12.508 4.43 1 92.06 79 ASN A CA 1
ATOM 631 C C . ASN A 1 79 ? -10.352 -12.508 5.938 1 92.06 79 ASN A C 1
ATOM 633 O O . ASN A 1 79 ? -10.461 -11.469 6.586 1 92.06 79 ASN A O 1
ATOM 637 N N . PRO A 1 80 ? -10.156 -13.703 6.477 1 93 80 PRO A N 1
ATOM 638 C CA . PRO A 1 80 ? -10.047 -13.781 7.938 1 93 80 PRO A CA 1
ATOM 639 C C . PRO A 1 80 ? -8.867 -12.984 8.484 1 93 80 PRO A C 1
ATOM 641 O O . PRO A 1 80 ? -8.789 -12.727 9.688 1 93 80 PRO A O 1
ATOM 644 N N . TYR A 1 81 ? -7.965 -12.555 7.703 1 92.19 81 TYR A N 1
ATOM 645 C CA . TYR A 1 81 ? -6.781 -11.828 8.141 1 92.19 81 TYR A CA 1
ATOM 646 C C . TYR A 1 81 ? -6.957 -10.328 7.934 1 92.19 81 TYR A C 1
ATOM 648 O O . TYR A 1 81 ? -5.992 -9.562 8.023 1 92.19 81 TYR A O 1
ATOM 656 N N . VAL A 1 82 ? -8.156 -9.977 7.566 1 94.81 82 VAL A N 1
ATOM 657 C CA . VAL A 1 82 ? -8.469 -8.57 7.348 1 94.81 82 VAL A CA 1
ATOM 658 C C . VAL A 1 82 ? -9.445 -8.086 8.414 1 94.81 82 VAL A C 1
ATOM 660 O O . VAL A 1 82 ? -10.516 -8.68 8.602 1 94.81 82 VAL A O 1
ATOM 663 N N . GLU A 1 83 ? -9.016 -7.117 9.07 1 91.44 83 GLU A N 1
ATOM 664 C CA . GLU A 1 83 ? -9.859 -6.426 10.039 1 91.44 83 GLU A CA 1
ATOM 665 C C . GLU A 1 83 ? -9.75 -4.914 9.898 1 91.44 83 GLU A C 1
ATOM 667 O O . GLU A 1 83 ? -8.68 -4.395 9.555 1 91.44 83 GLU A O 1
ATOM 672 N N . GLY A 1 84 ? -10.859 -4.238 10.18 1 90.56 84 GLY A N 1
ATOM 673 C CA . GLY A 1 84 ? -10.836 -2.785 10.102 1 90.56 84 GLY A CA 1
ATOM 674 C C . GLY A 1 84 ? -10.695 -2.262 8.688 1 90.56 84 GLY A C 1
ATOM 675 O O . GLY A 1 84 ? -10.078 -1.222 8.461 1 90.56 84 GLY A O 1
ATOM 676 N N . GLY A 1 85 ? -11.047 -3.064 7.707 1 91.56 85 GLY A N 1
ATOM 677 C CA . GLY A 1 85 ? -11.148 -2.609 6.328 1 91.56 85 GLY A CA 1
ATOM 678 C C . GLY A 1 85 ? -9.828 -2.658 5.582 1 91.56 85 GLY A C 1
ATOM 679 O O . GLY A 1 85 ? -9.68 -2.023 4.535 1 91.56 85 GLY A O 1
ATOM 680 N N . GLY A 1 86 ? -8.875 -3.344 6.141 1 95.75 86 GLY A N 1
ATOM 681 C CA . GLY A 1 86 ? -7.594 -3.379 5.445 1 95.75 86 GLY A CA 1
ATOM 682 C C . GLY A 1 86 ? -6.715 -4.535 5.875 1 95.75 86 GLY A C 1
ATOM 683 O O . GLY A 1 86 ? -7 -5.203 6.871 1 95.75 86 GLY A O 1
ATOM 684 N N . GLU A 1 87 ? -5.672 -4.766 5.156 1 96.88 87 GLU A N 1
ATOM 685 C CA . GLU A 1 87 ? -4.703 -5.824 5.422 1 96.88 87 GLU A CA 1
ATOM 686 C C . GLU A 1 87 ? -3.457 -5.273 6.109 1 96.88 87 GLU A C 1
ATOM 688 O O . GLU A 1 87 ? -2.869 -4.293 5.645 1 96.88 87 GLU A O 1
ATOM 693 N N . ILE A 1 88 ? -3.109 -5.863 7.293 1 96.81 88 ILE A N 1
ATOM 694 C CA . ILE A 1 88 ? -1.796 -5.598 7.871 1 96.81 88 ILE A CA 1
ATOM 695 C C . ILE A 1 88 ? -0.712 -6.223 6.992 1 96.81 88 ILE A C 1
ATOM 697 O O . ILE A 1 88 ? -0.775 -7.41 6.668 1 96.81 88 ILE A O 1
ATOM 701 N N . THR A 1 89 ? 0.215 -5.379 6.648 1 97.5 89 THR A N 1
ATOM 702 C CA . THR A 1 89 ? 1.154 -5.824 5.625 1 97.5 89 THR A CA 1
ATOM 703 C C . THR A 1 89 ? 2.438 -5.004 5.676 1 97.5 89 THR A C 1
ATOM 705 O O . THR A 1 89 ? 2.734 -4.363 6.688 1 97.5 89 THR A O 1
ATOM 708 N N . LYS A 1 90 ? 3.277 -5.207 4.695 1 97.31 90 LYS A N 1
ATOM 709 C CA . LYS A 1 90 ? 4.441 -4.383 4.387 1 97.31 90 LYS A CA 1
ATOM 710 C C . LYS A 1 90 ? 4.363 -3.822 2.969 1 97.31 90 LYS A C 1
ATOM 712 O O . LYS A 1 90 ? 3.961 -4.527 2.039 1 97.31 90 LYS A O 1
ATOM 717 N N . VAL A 1 91 ? 4.645 -2.539 2.82 1 98.12 91 VAL A N 1
ATOM 718 C CA . VAL A 1 91 ? 4.613 -1.91 1.504 1 98.12 91 VAL A CA 1
ATOM 719 C C . VAL A 1 91 ? 6.035 -1.574 1.059 1 98.12 91 VAL A C 1
ATOM 721 O O . VAL A 1 91 ? 6.832 -1.049 1.843 1 98.12 91 VAL A O 1
ATOM 724 N N . PHE A 1 92 ? 6.34 -1.878 -0.196 1 95.25 92 PHE A N 1
ATOM 725 C CA . PHE A 1 92 ? 7.641 -1.614 -0.795 1 95.25 92 PHE A CA 1
ATOM 726 C C . PHE A 1 92 ? 7.484 -1.007 -2.184 1 95.25 92 PHE A C 1
ATOM 728 O O . PHE A 1 92 ? 6.367 -0.873 -2.688 1 95.25 92 PHE A O 1
ATOM 735 N N . LEU A 1 93 ? 8.703 -0.658 -2.684 1 95.25 93 LEU A N 1
ATOM 736 C CA . LEU A 1 93 ? 8.703 0.037 -3.967 1 95.25 93 LEU A CA 1
ATOM 737 C C . LEU A 1 93 ? 9.602 -0.672 -4.973 1 95.25 93 LEU A C 1
ATOM 739 O O . LEU A 1 93 ? 10.68 -1.16 -4.613 1 95.25 93 LEU A O 1
ATOM 743 N N . SER A 1 94 ? 9.086 -0.832 -6.156 1 95.38 94 SER A N 1
ATOM 744 C CA . SER A 1 94 ? 9.953 -1.077 -7.305 1 95.38 94 SER A CA 1
ATOM 745 C C . SER A 1 94 ? 10.047 0.153 -8.203 1 95.38 94 SER A C 1
ATOM 747 O O . SER A 1 94 ? 9.633 1.247 -7.809 1 95.38 94 SER A O 1
ATOM 749 N N . GLN A 1 95 ? 10.57 -0.068 -9.367 1 93.56 95 GLN A N 1
ATOM 750 C CA . GLN A 1 95 ? 10.758 1.057 -10.281 1 93.56 95 GLN A CA 1
ATOM 751 C C . GLN A 1 95 ? 9.422 1.608 -10.758 1 93.56 95 GLN A C 1
ATOM 753 O O . GLN A 1 95 ? 9.281 2.812 -10.984 1 93.56 95 GLN A O 1
ATOM 758 N N . THR A 1 96 ? 8.414 0.734 -10.805 1 95.44 96 THR A N 1
ATOM 759 C CA . THR A 1 96 ? 7.223 1.147 -11.539 1 95.44 96 THR A CA 1
ATOM 760 C C . THR A 1 96 ? 6.004 1.191 -10.625 1 95.44 96 THR A C 1
ATOM 762 O O . THR A 1 96 ? 5.012 1.853 -10.93 1 95.44 96 THR A O 1
ATOM 765 N N . CYS A 1 97 ? 6.066 0.471 -9.523 1 96.19 97 CYS A N 1
ATOM 766 C CA . CYS A 1 97 ? 4.828 0.468 -8.75 1 96.19 97 CYS A CA 1
ATOM 767 C C . CYS A 1 97 ? 5.105 0.14 -7.285 1 96.19 97 CYS A C 1
ATOM 769 O O . CYS A 1 97 ? 6.234 -0.196 -6.922 1 96.19 97 CYS A O 1
ATOM 771 N N . HIS A 1 98 ? 4.145 0.423 -6.434 1 98.06 98 HIS A N 1
ATOM 772 C CA . HIS A 1 98 ? 4.113 -0.075 -5.062 1 98.06 98 HIS A CA 1
ATOM 773 C C . HIS A 1 98 ? 3.729 -1.55 -5.023 1 98.06 98 HIS A C 1
ATOM 775 O O . HIS A 1 98 ? 2.904 -2.004 -5.82 1 98.06 98 HIS A O 1
ATOM 781 N N . TRP A 1 99 ? 4.32 -2.219 -4.035 1 98.5 99 TRP A N 1
ATOM 782 C CA . TRP A 1 99 ? 3.998 -3.617 -3.771 1 98.5 99 TRP A CA 1
ATOM 783 C C . TRP A 1 99 ? 3.602 -3.816 -2.312 1 98.5 99 TRP A C 1
ATOM 785 O O . TRP A 1 99 ? 4.039 -3.066 -1.436 1 98.5 99 TRP A O 1
ATOM 795 N N . LYS A 1 100 ? 2.771 -4.789 -2.07 1 98.19 100 LYS A N 1
ATOM 796 C CA . LYS A 1 100 ? 2.543 -5.191 -0.687 1 98.19 100 LYS A CA 1
ATOM 797 C C . LYS A 1 100 ? 2.703 -6.699 -0.519 1 98.19 100 LYS A C 1
ATOM 799 O O . LYS A 1 100 ? 2.455 -7.461 -1.455 1 98.19 100 LYS A O 1
ATOM 804 N N . LEU A 1 101 ? 3.174 -7.086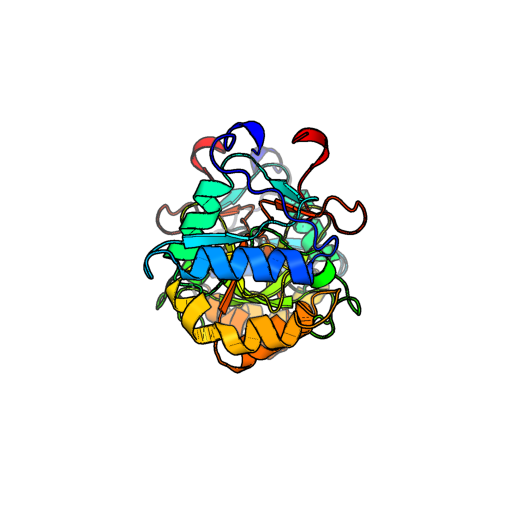 0.605 1 97.88 101 LEU A N 1
ATOM 805 C CA . LEU A 1 101 ? 3.027 -8.477 1.023 1 97.88 101 LEU A CA 1
ATOM 806 C C . LEU A 1 101 ? 1.559 -8.836 1.217 1 97.88 101 LEU A C 1
ATOM 808 O O . LEU A 1 101 ? 0.77 -8.008 1.682 1 97.88 101 LEU A O 1
ATOM 812 N N . THR A 1 102 ? 1.191 -10.031 0.849 1 98.19 102 THR A N 1
ATOM 813 C CA . THR A 1 102 ? -0.2 -10.422 1.04 1 98.19 102 THR A CA 1
ATOM 814 C C . THR A 1 102 ? -0.293 -11.898 1.426 1 98.19 102 THR A C 1
ATOM 816 O O . THR A 1 102 ? 0.674 -12.648 1.277 1 98.19 102 THR A O 1
ATOM 819 N N . ASN A 1 103 ? -1.367 -12.289 1.905 1 97.19 103 ASN A N 1
ATOM 820 C CA . ASN A 1 103 ? -1.426 -13.578 2.584 1 97.19 103 ASN A CA 1
ATOM 821 C C . ASN A 1 103 ? -1.875 -14.695 1.64 1 97.19 103 ASN A C 1
ATOM 823 O O . ASN A 1 103 ? -1.694 -15.875 1.937 1 97.19 103 ASN A O 1
ATOM 827 N N . SER A 1 104 ? -2.535 -14.297 0.563 1 98 104 SER A N 1
ATOM 828 C CA . SER A 1 104 ? -3.016 -15.336 -0.344 1 98 104 SER A CA 1
ATOM 829 C C . SER A 1 104 ? -3.35 -14.758 -1.716 1 98 104 SER A C 1
ATOM 831 O O . SER A 1 104 ? -3.482 -13.539 -1.868 1 98 104 SER A O 1
ATOM 833 N N . THR A 1 105 ? -3.428 -15.562 -2.654 1 98.19 105 THR A N 1
ATOM 834 C CA . THR A 1 105 ? -3.939 -15.273 -3.99 1 98.19 105 THR A CA 1
ATOM 835 C C . THR A 1 105 ? -4.582 -16.516 -4.602 1 98.19 105 THR A C 1
ATOM 837 O O . THR A 1 105 ? -4.75 -17.531 -3.924 1 98.19 105 THR A O 1
ATOM 840 N N . THR A 1 106 ? -5.051 -16.422 -5.797 1 97.5 106 THR A N 1
ATOM 841 C CA . THR A 1 106 ? -5.605 -17.547 -6.539 1 97.5 106 THR A CA 1
ATOM 842 C C . THR A 1 106 ? -4.5 -18.312 -7.254 1 97.5 106 THR A C 1
ATOM 844 O O . THR A 1 106 ? -3.316 -18.062 -7.027 1 97.5 106 THR A O 1
ATOM 847 N N . MET A 1 107 ? -4.91 -19.281 -8.07 1 98 107 MET A N 1
ATOM 848 C CA . MET A 1 107 ? -3.916 -20.078 -8.789 1 98 107 MET A CA 1
ATOM 849 C C . MET A 1 107 ? -3.373 -19.312 -9.992 1 98 107 MET A C 1
ATOM 851 O O . MET A 1 107 ? -3.105 -19.891 -11.039 1 98 107 MET A O 1
ATOM 855 N N . THR A 1 108 ? -3.312 -18.016 -9.883 1 97.88 108 THR A N 1
ATOM 856 C CA . THR A 1 108 ? -2.725 -17.094 -10.836 1 97.88 108 THR A CA 1
ATOM 857 C C . THR A 1 108 ? -1.55 -16.344 -10.211 1 97.88 108 THR A C 1
ATOM 859 O O . THR A 1 108 ? -1.742 -15.352 -9.508 1 97.88 108 THR A O 1
ATOM 862 N N . PHE A 1 109 ? -0.368 -16.891 -10.398 1 98.69 109 PHE A N 1
ATOM 863 C CA . PHE A 1 109 ? 0.833 -16.359 -9.758 1 98.69 109 PHE A CA 1
ATOM 864 C C . PHE A 1 109 ? 2.08 -16.781 -10.531 1 98.69 109 PHE A C 1
ATOM 866 O O . PHE A 1 109 ? 2.047 -17.719 -11.32 1 98.69 109 PHE A O 1
ATOM 873 N N . ALA A 1 110 ? 3.119 -16.031 -10.344 1 98.5 110 ALA A N 1
ATOM 874 C CA . ALA A 1 110 ? 4.434 -16.344 -10.898 1 98.5 110 ALA A CA 1
ATOM 875 C C . ALA A 1 110 ? 5.402 -16.781 -9.805 1 98.5 110 ALA A C 1
ATOM 877 O O . ALA A 1 110 ? 5.281 -16.375 -8.648 1 98.5 110 ALA A O 1
ATOM 878 N N . THR A 1 111 ? 6.332 -17.562 -10.133 1 98.56 111 THR A N 1
ATOM 879 C CA . THR A 1 111 ? 7.402 -18 -9.242 1 98.56 111 THR A CA 1
ATOM 880 C C . THR A 1 111 ? 8.555 -18.594 -10.039 1 98.56 111 THR A C 1
ATOM 882 O O . THR A 1 111 ? 8.422 -18.875 -11.227 1 98.56 111 THR A O 1
ATOM 885 N N . LYS A 1 112 ? 9.633 -18.766 -9.43 1 98.31 112 LYS A N 1
ATOM 886 C CA . LYS A 1 112 ? 10.75 -19.484 -10.023 1 98.31 112 LYS A CA 1
ATOM 887 C C . LYS A 1 112 ? 10.555 -20.984 -9.922 1 98.31 112 LYS A C 1
ATOM 889 O O . LYS A 1 112 ? 9.992 -21.484 -8.945 1 98.31 112 LYS A O 1
ATOM 894 N N . ILE A 1 113 ? 11.148 -21.688 -10.867 1 98.5 113 ILE A N 1
ATOM 895 C CA . ILE A 1 113 ? 11.016 -23.141 -10.922 1 98.5 113 ILE A CA 1
ATOM 896 C C . ILE A 1 113 ? 11.641 -23.766 -9.672 1 98.5 113 ILE A C 1
ATOM 898 O O . ILE A 1 113 ? 11.094 -24.719 -9.109 1 98.5 113 ILE A O 1
ATOM 902 N N . LYS A 1 114 ? 12.703 -23.219 -9.25 1 98.38 114 LYS A N 1
ATOM 903 C CA . LYS A 1 114 ? 13.336 -23.734 -8.039 1 98.38 114 LYS A CA 1
ATOM 904 C C . LYS A 1 114 ? 12.375 -23.719 -6.859 1 98.38 114 LYS A C 1
ATOM 906 O O . LYS A 1 114 ? 12.32 -24.656 -6.074 1 98.38 114 LYS A O 1
ATOM 911 N N . THR A 1 115 ? 11.656 -22.656 -6.703 1 98.69 115 THR A N 1
ATOM 912 C CA . THR A 1 115 ? 10.68 -22.516 -5.625 1 98.69 115 THR A CA 1
ATOM 913 C C . THR A 1 115 ? 9.578 -23.562 -5.77 1 98.69 115 THR A C 1
ATOM 915 O O . THR A 1 115 ? 9.156 -24.172 -4.781 1 98.69 115 THR A O 1
ATOM 918 N N . LEU A 1 116 ? 9.117 -23.797 -6.996 1 98.38 116 LEU A N 1
ATOM 919 C CA . LEU A 1 116 ? 8.109 -24.812 -7.246 1 98.38 116 LEU A CA 1
ATOM 920 C C . LEU A 1 116 ? 8.602 -26.188 -6.785 1 98.38 116 LEU A C 1
ATOM 922 O O . LEU A 1 116 ? 7.855 -26.938 -6.152 1 98.38 116 LEU A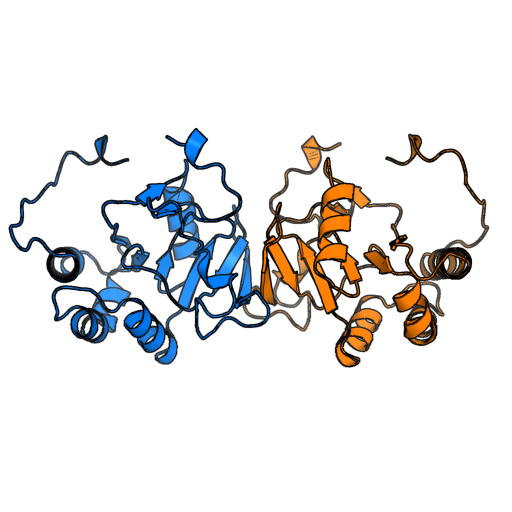 O 1
ATOM 926 N N . TYR A 1 117 ? 9.797 -26.391 -7.191 1 98.25 117 TYR A N 1
ATOM 927 C CA . TYR A 1 117 ? 10.391 -27.672 -6.82 1 98.25 117 TYR A CA 1
ATOM 928 C C . TYR A 1 117 ? 10.414 -27.844 -5.309 1 98.25 117 TYR A C 1
ATOM 930 O O . TYR A 1 117 ? 10 -28.875 -4.789 1 98.25 117 TYR A O 1
ATOM 938 N N . GLU A 1 118 ? 10.836 -26.844 -4.609 1 98.62 118 GLU A N 1
ATOM 939 C CA . GLU A 1 118 ? 10.969 -26.891 -3.156 1 98.62 118 GLU A CA 1
ATOM 940 C C . GLU A 1 118 ? 9.602 -27 -2.48 1 98.62 118 GLU A C 1
ATOM 942 O O . GLU A 1 118 ? 9.484 -27.578 -1.402 1 98.62 118 GLU A O 1
ATOM 947 N N . ASP A 1 119 ? 8.609 -26.453 -3.129 1 98.81 119 ASP A N 1
ATOM 948 C CA . ASP A 1 119 ? 7.301 -26.359 -2.492 1 98.81 119 ASP A CA 1
ATOM 949 C C . ASP A 1 119 ? 6.32 -27.359 -3.102 1 98.81 119 ASP A C 1
ATOM 951 O O . ASP A 1 119 ? 5.121 -27.312 -2.82 1 98.81 119 ASP A O 1
ATOM 955 N N . GLU A 1 120 ? 6.781 -28.25 -3.953 1 98.62 120 GLU A N 1
ATOM 956 C CA . GLU A 1 120 ? 5.918 -29.125 -4.742 1 98.62 120 GLU A CA 1
ATOM 957 C C . GLU A 1 120 ? 4.957 -29.891 -3.846 1 98.62 120 GLU A C 1
ATOM 959 O O . GLU A 1 120 ? 3.77 -30.016 -4.156 1 98.62 120 GLU A O 1
ATOM 964 N N . LYS A 1 121 ? 5.43 -30.438 -2.814 1 98.5 121 LYS A N 1
ATOM 965 C CA . LYS A 1 121 ? 4.598 -31.25 -1.934 1 98.5 121 LYS A CA 1
ATOM 966 C C . LYS A 1 121 ? 3.395 -30.469 -1.428 1 98.5 121 LYS A C 1
ATOM 968 O O . LYS A 1 121 ? 2.271 -30.969 -1.419 1 98.5 121 LYS A O 1
ATOM 973 N N . ILE A 1 122 ? 3.627 -29.25 -0.949 1 98.69 122 ILE A N 1
ATOM 974 C CA . ILE A 1 122 ? 2.549 -28.406 -0.448 1 98.69 122 ILE A CA 1
ATOM 975 C C . ILE A 1 122 ? 1.581 -28.078 -1.583 1 98.69 122 ILE A C 1
ATOM 977 O O . ILE A 1 122 ? 0.363 -28.156 -1.411 1 98.69 122 ILE A O 1
ATOM 981 N N . LEU A 1 123 ? 2.107 -27.688 -2.754 1 98.69 123 LEU A N 1
ATOM 982 C CA . LEU A 1 123 ? 1.271 -27.359 -3.902 1 98.69 123 LEU A CA 1
ATOM 983 C C . LEU A 1 123 ? 0.35 -28.516 -4.262 1 98.69 123 LEU A C 1
ATOM 985 O O . LEU A 1 123 ? -0.856 -28.328 -4.434 1 98.69 123 LEU A O 1
ATOM 989 N N . ARG A 1 124 ? 0.87 -29.703 -4.301 1 98.31 124 ARG A N 1
ATOM 990 C CA . ARG A 1 124 ? 0.102 -30.875 -4.699 1 98.31 124 ARG A CA 1
ATOM 991 C C . ARG A 1 124 ? -0.896 -31.281 -3.615 1 98.31 124 ARG A C 1
ATOM 993 O O . ARG A 1 124 ? -1.983 -31.766 -3.916 1 98.31 124 ARG A O 1
ATOM 1000 N N . GLU A 1 125 ? -0.522 -31.062 -2.361 1 98.25 125 GLU A N 1
ATOM 1001 C CA . GLU A 1 125 ? -1.421 -31.375 -1.254 1 98.25 125 GLU A CA 1
ATOM 1002 C C . GLU A 1 125 ? -2.727 -30.594 -1.365 1 98.25 125 GLU A C 1
ATOM 1004 O O . GLU A 1 125 ? -3.807 -31.141 -1.132 1 98.25 125 GLU A O 1
ATOM 1009 N N . PHE A 1 126 ? -2.674 -29.375 -1.76 1 98.38 126 PHE A N 1
ATOM 1010 C CA . PHE A 1 126 ? -3.844 -28.5 -1.748 1 98.38 126 PHE A CA 1
ATOM 1011 C C . PHE A 1 126 ? -4.5 -28.469 -3.121 1 98.38 126 PHE A C 1
ATOM 1013 O O . PHE A 1 126 ? -5.391 -27.641 -3.367 1 98.38 126 PHE A O 1
ATOM 1020 N N . THR A 1 127 ? -4.016 -29.312 -4.035 1 97.69 127 THR A N 1
ATOM 1021 C CA . THR A 1 127 ? -4.629 -29.438 -5.352 1 97.69 127 THR A CA 1
ATOM 1022 C C . THR A 1 127 ? -4.945 -30.891 -5.676 1 97.69 127 THR A C 1
ATOM 1024 O O . THR A 1 127 ? -4.98 -31.281 -6.844 1 97.69 127 THR A O 1
ATOM 1027 N N . LYS A 1 128 ? -5.141 -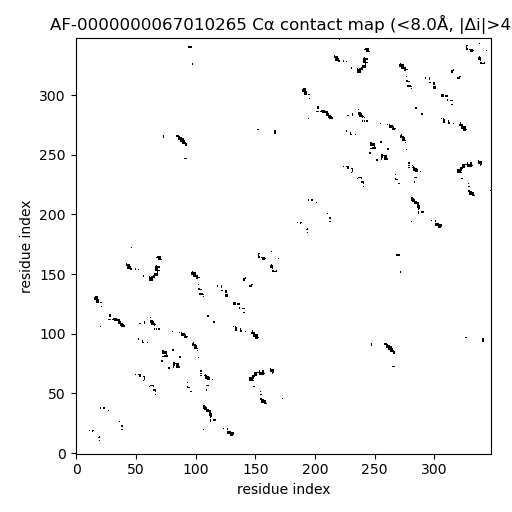31.688 -4.688 1 94.56 128 LYS A N 1
ATOM 1028 C CA . LYS A 1 128 ? -5.449 -33.094 -4.844 1 94.56 128 LYS A CA 1
ATOM 1029 C C . LYS A 1 128 ? -6.875 -33.312 -5.344 1 94.56 128 LYS A C 1
ATOM 1031 O O . LYS A 1 128 ? -7.164 -34.281 -6.051 1 94.56 128 LYS A O 1
ATOM 1036 N N . GLY A 1 129 ? -7.738 -32.438 -5.031 1 90.75 129 GLY A N 1
ATOM 1037 C CA . GLY A 1 129 ? -9.133 -32.531 -5.438 1 90.75 129 GLY A CA 1
ATOM 1038 C C . GLY A 1 129 ? -9.414 -31.859 -6.762 1 90.75 129 GLY A C 1
ATOM 1039 O O . GLY A 1 129 ? -8.516 -31.672 -7.582 1 90.75 129 GLY A O 1
ATOM 1040 N N . SER A 1 130 ? -10.695 -31.656 -7.023 1 89.81 130 SER A N 1
ATOM 1041 C CA . SER A 1 130 ? -11.109 -31.016 -8.258 1 89.81 130 SER A CA 1
ATOM 1042 C C . SER A 1 130 ? -10.945 -29.5 -8.172 1 89.81 130 SER A C 1
ATOM 1044 O O . SER A 1 130 ? -10.758 -28.828 -9.188 1 89.81 130 SER A O 1
ATOM 1046 N N . TYR A 1 131 ? -11.023 -28.969 -6.91 1 93.62 131 TYR A N 1
ATOM 1047 C CA . TYR A 1 131 ? -10.891 -27.531 -6.699 1 93.62 131 TYR A CA 1
ATOM 1048 C C . TYR A 1 131 ? -9.648 -27.219 -5.867 1 93.62 131 TYR A C 1
ATOM 1050 O O . TYR A 1 131 ? -9.422 -27.844 -4.828 1 93.62 131 TYR A O 1
ATOM 1058 N N . PRO A 1 132 ? -8.82 -26.297 -6.379 1 96.62 132 PRO A N 1
ATOM 1059 C CA . PRO A 1 132 ? -7.676 -25.906 -5.551 1 96.62 132 PRO A CA 1
ATOM 1060 C C . PRO A 1 132 ? -8.094 -25.234 -4.246 1 96.62 132 PRO A C 1
ATOM 1062 O O . PRO A 1 132 ? -9.031 -24.438 -4.238 1 96.62 132 PRO A O 1
ATOM 1065 N N . GLU A 1 133 ? -7.48 -25.594 -3.162 1 97.5 133 GLU A N 1
ATOM 1066 C CA . GLU A 1 133 ? -7.59 -24.875 -1.899 1 97.5 133 GLU A CA 1
ATOM 1067 C C . GLU A 1 133 ? -6.48 -23.828 -1.767 1 97.5 133 GLU A C 1
ATOM 1069 O O . GLU A 1 133 ? -5.664 -23.906 -0.848 1 97.5 133 GLU A O 1
ATOM 1074 N N . ASP A 1 134 ? -6.543 -22.859 -2.635 1 97.5 134 ASP A N 1
ATOM 1075 C CA . ASP A 1 134 ? -5.445 -21.922 -2.834 1 97.5 134 ASP A CA 1
ATOM 1076 C C . ASP A 1 134 ? -5.246 -21.047 -1.601 1 97.5 134 ASP A C 1
ATOM 1078 O O . ASP A 1 134 ? -4.109 -20.734 -1.235 1 97.5 134 ASP A O 1
ATOM 1082 N N . PHE A 1 135 ? -6.359 -20.641 -0.907 1 97.69 135 PHE A N 1
ATOM 1083 C CA . PHE A 1 135 ? -6.219 -19.844 0.301 1 97.69 135 PHE A CA 1
ATOM 1084 C C . PHE A 1 135 ? -5.414 -20.594 1.357 1 97.69 135 PHE A C 1
ATOM 1086 O O . PHE A 1 135 ? -4.426 -20.062 1.877 1 97.69 135 PHE A O 1
ATOM 1093 N N . LYS A 1 136 ? -5.758 -21.766 1.635 1 97.69 136 LYS A N 1
ATOM 1094 C CA . LYS A 1 136 ? -5.047 -22.578 2.615 1 97.69 136 LYS A CA 1
ATOM 1095 C C . LYS A 1 136 ? -3.629 -22.891 2.148 1 97.69 136 LYS A C 1
ATOM 1097 O O . LYS A 1 136 ? -2.703 -22.953 2.961 1 97.69 136 LYS A O 1
ATOM 1102 N N . MET A 1 137 ? -3.494 -23.109 0.896 1 98.69 137 MET A N 1
ATOM 1103 C CA . MET A 1 137 ? -2.184 -23.375 0.31 1 98.69 137 MET A CA 1
ATOM 1104 C C . MET A 1 137 ? -1.216 -22.234 0.611 1 98.69 137 MET A C 1
ATOM 1106 O O . MET A 1 137 ? -0.13 -22.453 1.147 1 98.69 137 MET A O 1
ATOM 1110 N N . PHE A 1 138 ? -1.629 -21.016 0.367 1 98.69 138 PHE A N 1
ATOM 1111 C CA . PHE A 1 138 ? -0.737 -19.875 0.53 1 98.69 138 PHE A CA 1
ATOM 1112 C C . PHE A 1 138 ? -0.514 -19.578 2.006 1 98.69 138 PHE A C 1
ATOM 1114 O O . PHE A 1 138 ? 0.57 -19.125 2.398 1 98.69 138 PHE A O 1
ATOM 1121 N N . LEU A 1 139 ? -1.527 -19.828 2.842 1 98.06 139 LEU A N 1
ATOM 1122 C CA . LEU A 1 139 ? -1.309 -19.672 4.273 1 98.06 139 LEU A CA 1
ATOM 1123 C C . LEU A 1 139 ? -0.236 -20.641 4.773 1 98.06 139 LEU A C 1
ATOM 1125 O O . LEU A 1 139 ? 0.599 -20.266 5.602 1 98.06 139 LEU A O 1
ATOM 1129 N N . THR A 1 140 ? -0.294 -21.859 4.273 1 98.69 140 THR A N 1
ATOM 1130 C CA . THR A 1 140 ? 0.703 -22.859 4.641 1 98.69 140 THR A CA 1
ATOM 1131 C C . THR A 1 140 ? 2.09 -22.438 4.156 1 98.69 140 THR A C 1
ATOM 1133 O O . THR A 1 140 ? 3.07 -22.562 4.895 1 98.69 140 THR A O 1
ATOM 1136 N N . LEU A 1 141 ? 2.176 -21.938 2.934 1 98.81 141 LEU A N 1
ATOM 1137 C CA . LEU A 1 141 ? 3.438 -21.469 2.383 1 98.81 141 LEU A CA 1
ATOM 1138 C C . LEU A 1 141 ? 3.977 -20.297 3.201 1 98.81 141 LEU A C 1
ATOM 1140 O O . LEU A 1 141 ? 5.18 -20.203 3.455 1 98.81 141 LEU A O 1
ATOM 1144 N N . ARG A 1 142 ? 3.084 -19.422 3.576 1 97.81 142 ARG A N 1
ATOM 1145 C CA . ARG A 1 142 ? 3.467 -18.297 4.422 1 97.81 142 ARG A CA 1
ATOM 1146 C C . ARG A 1 142 ? 4.055 -18.781 5.742 1 97.81 142 ARG A C 1
ATOM 1148 O O . ARG A 1 142 ? 5.062 -18.25 6.211 1 97.81 142 ARG A O 1
ATOM 1155 N N . ASP A 1 143 ? 3.469 -19.75 6.316 1 97.69 143 ASP A N 1
ATOM 1156 C CA . ASP A 1 143 ? 3.934 -20.312 7.582 1 97.69 143 ASP A CA 1
ATOM 1157 C C . ASP A 1 143 ? 5.324 -20.922 7.434 1 97.69 143 ASP A C 1
ATOM 1159 O O . ASP A 1 143 ? 6.086 -20.984 8.398 1 97.69 143 ASP A O 1
ATOM 1163 N N . LYS A 1 144 ? 5.621 -21.344 6.254 1 97.69 144 LYS A N 1
ATOM 1164 C CA . LYS A 1 144 ? 6.938 -21.906 5.965 1 97.69 144 LYS A CA 1
ATOM 1165 C C . LYS A 1 144 ? 7.949 -20.812 5.645 1 97.69 144 LYS A C 1
ATOM 1167 O O . LYS A 1 144 ? 9.109 -21.094 5.348 1 97.69 144 LYS A O 1
ATOM 1172 N N . GLY A 1 145 ? 7.512 -19.578 5.602 1 97.69 145 GLY A N 1
ATOM 1173 C CA . GLY A 1 145 ? 8.414 -18.453 5.41 1 97.69 145 GLY A CA 1
ATOM 1174 C C . GLY A 1 145 ? 8.398 -17.906 3.996 1 97.69 145 GLY A C 1
ATOM 1175 O O . GLY A 1 145 ? 9.227 -17.078 3.637 1 97.69 145 GLY A O 1
ATOM 1176 N N . ARG A 1 146 ? 7.484 -18.375 3.133 1 98.62 146 ARG A N 1
ATOM 1177 C CA . ARG A 1 146 ? 7.406 -17.891 1.762 1 98.62 146 ARG A CA 1
ATOM 1178 C C . ARG A 1 146 ? 6.746 -16.516 1.709 1 98.62 146 ARG A C 1
ATOM 1180 O O . ARG A 1 146 ? 5.773 -16.266 2.424 1 98.62 146 ARG A O 1
ATOM 1187 N N . SER A 1 147 ? 7.219 -15.703 0.835 1 98.25 147 SER A N 1
ATOM 1188 C CA . SER A 1 147 ? 6.621 -14.391 0.605 1 98.25 147 SER A CA 1
ATOM 1189 C C . SER A 1 147 ? 5.77 -14.383 -0.66 1 98.25 147 SER A C 1
ATOM 1191 O O . SER A 1 147 ? 6.121 -15.023 -1.654 1 98.25 147 SER A O 1
ATOM 1193 N N . LEU A 1 148 ? 4.711 -13.711 -0.6 1 98.75 148 LEU A N 1
ATOM 1194 C CA . LEU A 1 148 ? 3.824 -13.398 -1.718 1 98.75 148 LEU A CA 1
ATOM 1195 C C . LEU A 1 148 ? 3.564 -11.898 -1.809 1 98.75 148 LEU A C 1
ATOM 1197 O O . LEU A 1 148 ? 3.186 -11.273 -0.818 1 98.75 148 LEU A O 1
ATOM 1201 N N . ILE A 1 149 ? 3.758 -11.352 -3.055 1 98.69 149 ILE A N 1
ATOM 1202 C CA . ILE A 1 149 ? 3.549 -9.914 -3.16 1 98.69 149 ILE A CA 1
ATOM 1203 C C . ILE A 1 149 ? 2.611 -9.609 -4.328 1 98.69 149 ILE A C 1
ATOM 1205 O O . ILE A 1 149 ? 2.51 -10.398 -5.27 1 98.69 149 ILE A O 1
ATOM 1209 N N . THR A 1 150 ? 1.905 -8.539 -4.254 1 98.75 150 THR A N 1
ATOM 1210 C CA . THR A 1 150 ? 1.064 -8 -5.312 1 98.75 150 THR A CA 1
ATOM 1211 C C . THR A 1 150 ? 1.287 -6.496 -5.465 1 98.75 150 THR A C 1
ATOM 1213 O O . THR A 1 150 ? 1.562 -5.801 -4.484 1 98.75 150 THR A O 1
ATOM 1216 N N . PRO A 1 151 ? 1.152 -6.016 -6.664 1 98.44 151 PRO A N 1
ATOM 1217 C CA . PRO A 1 151 ? 1.189 -4.562 -6.828 1 98.44 151 PRO A CA 1
ATOM 1218 C C . PRO A 1 151 ? -0.099 -3.883 -6.367 1 98.44 151 PRO A C 1
ATOM 1220 O O . PRO A 1 151 ? -1.174 -4.484 -6.426 1 98.44 151 PRO A O 1
ATOM 1223 N N . ILE A 1 152 ? -0.032 -2.68 -5.973 1 98.06 152 ILE A N 1
ATOM 1224 C CA . ILE A 1 152 ? -1.186 -1.848 -5.652 1 98.06 152 ILE A CA 1
ATOM 1225 C C . ILE A 1 152 ? -1.073 -0.509 -6.379 1 98.06 152 ILE A C 1
ATOM 1227 O O . ILE A 1 152 ? -0.165 0.279 -6.105 1 98.06 152 ILE A O 1
ATOM 1231 N N . PRO A 1 153 ? -1.97 -0.21 -7.277 1 97.31 153 PRO A N 1
ATOM 1232 C CA . PRO A 1 153 ? -3.086 -1.078 -7.664 1 97.31 153 PRO A CA 1
ATOM 1233 C C . PRO A 1 153 ? -2.639 -2.275 -8.5 1 97.31 153 PRO A C 1
ATOM 1235 O O . PRO A 1 153 ? -1.469 -2.365 -8.875 1 97.31 153 PRO A O 1
ATOM 1238 N N . GLY A 1 154 ? -3.574 -3.207 -8.664 1 97.94 154 GLY A N 1
ATOM 1239 C CA . GLY A 1 154 ? -3.268 -4.438 -9.375 1 97.94 154 GLY A CA 1
ATOM 1240 C C . GLY A 1 154 ? -3.045 -4.23 -10.859 1 97.94 154 GLY A C 1
ATOM 1241 O O . GLY A 1 154 ? -3.475 -3.221 -11.422 1 97.94 154 GLY A O 1
ATOM 1242 N N . TYR A 1 155 ? -2.41 -5.219 -11.531 1 97.94 155 TYR A N 1
ATOM 1243 C CA . TYR A 1 155 ? -2.18 -5.191 -12.969 1 97.94 155 TYR A CA 1
ATOM 1244 C C . TYR A 1 155 ? -2.918 -6.328 -13.664 1 97.94 155 TYR A C 1
ATOM 1246 O O . TYR A 1 155 ? -2.715 -6.574 -14.859 1 97.94 155 TYR A O 1
ATOM 1254 N N . SER A 1 156 ? -3.676 -7.035 -12.938 1 97.44 156 SER A N 1
ATOM 1255 C CA . SER A 1 156 ? -4.598 -8.055 -13.445 1 97.44 156 SER A CA 1
ATOM 1256 C C . SER A 1 156 ? -5.867 -8.117 -12.602 1 97.44 156 SER 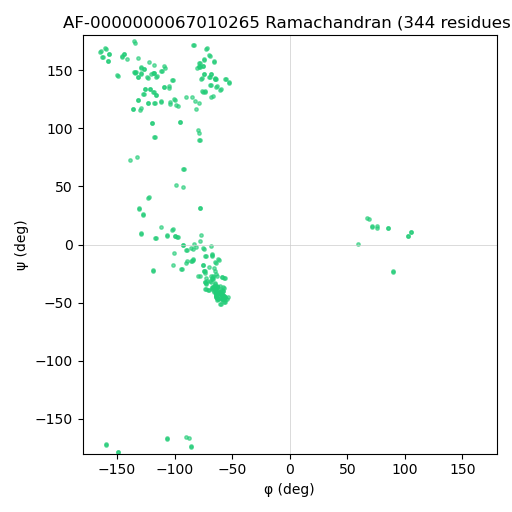A C 1
ATOM 1258 O O . SER A 1 156 ? -5.91 -7.578 -11.492 1 97.44 156 SER A O 1
ATOM 1260 N N . THR A 1 157 ? -6.875 -8.727 -13.195 1 97.75 157 THR A N 1
ATOM 1261 C CA . THR A 1 157 ? -8.102 -8.875 -12.422 1 97.75 157 THR A CA 1
ATOM 1262 C C . THR A 1 157 ? -8.852 -10.133 -12.828 1 97.75 157 THR A C 1
ATOM 1264 O O . THR A 1 157 ? -8.781 -10.562 -13.984 1 97.75 157 THR A O 1
ATOM 1267 N N . HIS A 1 158 ? -9.453 -10.672 -11.797 1 95.62 158 HIS A N 1
ATOM 1268 C CA . HIS A 1 158 ? -10.406 -11.742 -12.062 1 95.62 158 HIS A CA 1
ATOM 1269 C C . HIS A 1 158 ? -11.602 -11.234 -12.859 1 95.62 158 HIS A C 1
ATOM 1271 O O . HIS A 1 158 ? -12.07 -10.117 -12.633 1 95.62 158 HIS A O 1
ATOM 1277 N N . GLY A 1 159 ? -12.125 -12.039 -13.781 1 92.5 159 GLY A N 1
ATOM 1278 C CA . GLY A 1 159 ? -13.203 -11.648 -14.672 1 92.5 159 GLY A CA 1
ATOM 1279 C C . GLY A 1 159 ? -14.562 -11.672 -14.008 1 92.5 159 GLY A C 1
ATOM 1280 O O . GLY A 1 159 ? -15.586 -11.484 -14.672 1 92.5 159 GLY A O 1
ATOM 1281 N N . GLU A 1 160 ? -14.586 -11.969 -12.781 1 89.75 160 GLU A N 1
ATOM 1282 C CA . GLU A 1 160 ? -15.828 -11.875 -12.023 1 89.75 160 GLU A CA 1
ATOM 1283 C C . GLU A 1 160 ? -16.062 -10.461 -11.508 1 89.75 160 GLU A C 1
ATOM 1285 O O . GLU A 1 160 ? -15.258 -9.93 -10.734 1 89.75 160 GLU A O 1
ATOM 1290 N N . THR A 1 161 ? -17.172 -9.883 -11.758 1 87.88 161 THR A N 1
ATOM 1291 C CA . THR A 1 161 ? -17.438 -8.461 -11.555 1 87.88 161 THR A CA 1
ATOM 1292 C C . THR A 1 161 ? -17.328 -8.102 -10.078 1 87.88 161 THR A C 1
ATOM 1294 O O . THR A 1 161 ? -16.859 -7.012 -9.734 1 87.88 161 THR A O 1
ATOM 1297 N N . ALA A 1 162 ? -17.734 -9 -9.211 1 89.12 162 ALA A N 1
ATOM 1298 C CA . ALA A 1 162 ? -17.719 -8.719 -7.777 1 89.12 162 ALA A CA 1
ATOM 1299 C C . ALA A 1 162 ? -16.297 -8.719 -7.223 1 89.12 162 ALA A C 1
ATOM 1301 O O . ALA A 1 162 ? -16.062 -8.25 -6.109 1 89.12 162 ALA A O 1
ATOM 1302 N N . TRP A 1 163 ? -15.375 -9.172 -8.078 1 93.81 163 TRP A N 1
ATOM 1303 C CA . TRP A 1 163 ? -14.039 -9.391 -7.539 1 93.81 163 TRP A CA 1
ATOM 1304 C C . TRP A 1 163 ? -12.977 -8.742 -8.43 1 93.81 163 TRP A C 1
ATOM 1306 O O . TRP A 1 163 ? -11.867 -9.258 -8.57 1 93.81 163 TRP A O 1
ATOM 1316 N N . LEU A 1 164 ? -13.438 -7.676 -9 1 95.88 164 LEU A N 1
ATOM 1317 C CA . LEU A 1 164 ? -12.477 -6.922 -9.805 1 95.88 164 LEU A CA 1
ATOM 1318 C C . LEU A 1 164 ? -11.43 -6.258 -8.922 1 95.88 164 LEU A C 1
ATOM 1320 O O . LEU A 1 164 ? -11.75 -5.754 -7.848 1 95.88 164 LEU A O 1
ATOM 1324 N N . SER A 1 165 ? -10.172 -6.34 -9.391 1 97.44 165 SER A N 1
ATOM 1325 C CA . SER A 1 165 ? -9.141 -5.566 -8.703 1 97.44 165 SER A CA 1
ATOM 1326 C C . SER A 1 165 ? -9.547 -4.098 -8.586 1 97.44 165 SER A C 1
ATOM 1328 O O . SER A 1 165 ? -10.07 -3.514 -9.539 1 97.44 165 SER A O 1
ATOM 1330 N N . PRO A 1 166 ? -9.305 -3.492 -7.539 1 96.88 166 PRO A N 1
ATOM 1331 C CA . PRO A 1 166 ? -9.875 -2.166 -7.277 1 96.88 166 PRO A CA 1
ATOM 1332 C C . PRO A 1 166 ? -9.133 -1.053 -8.016 1 96.88 166 PRO A C 1
ATOM 1334 O O . PRO A 1 166 ? -7.98 -1.231 -8.414 1 96.88 166 PRO A O 1
ATOM 1337 N N . LEU A 1 167 ? -9.812 0.099 -8.273 1 95.94 167 LEU A N 1
ATOM 1338 C CA . LEU A 1 167 ? -9.328 1.42 -8.656 1 95.94 167 LEU A CA 1
ATOM 1339 C C . LEU A 1 167 ? -8.812 1.414 -10.094 1 95.94 167 LEU A C 1
ATOM 1341 O O . LEU A 1 167 ? -7.969 2.232 -10.453 1 95.94 167 LEU A O 1
ATOM 1345 N N . ILE A 1 168 ? -9.125 0.453 -10.82 1 94.81 168 ILE A N 1
ATOM 1346 C CA . ILE A 1 168 ? -8.812 0.374 -12.242 1 94.81 168 ILE A CA 1
ATOM 1347 C C . ILE A 1 168 ? -10.109 0.297 -13.055 1 94.81 168 ILE A C 1
ATOM 1349 O O . ILE A 1 168 ? -11.031 -0.426 -12.68 1 94.81 168 ILE A O 1
ATOM 1353 N N . ASN A 1 169 ? -10.188 1.11 -14.062 1 93.25 169 ASN A N 1
ATOM 1354 C CA . ASN A 1 169 ? -11.305 0.978 -14.992 1 93.25 169 ASN A CA 1
ATOM 1355 C C . ASN A 1 169 ? -11.078 -0.165 -15.977 1 93.25 169 ASN A C 1
ATOM 1357 O O . ASN A 1 169 ? -10.555 0.047 -17.078 1 93.25 169 ASN A O 1
ATOM 1361 N N . TRP A 1 170 ? -11.508 -1.367 -15.648 1 93.38 170 TRP A N 1
ATOM 1362 C CA . TRP A 1 170 ? -11.227 -2.582 -16.406 1 93.38 170 TRP A CA 1
ATOM 1363 C C . TRP A 1 170 ? -12.07 -2.641 -17.672 1 93.38 170 TRP A C 1
ATOM 1365 O O . TRP A 1 170 ? -11.75 -3.377 -18.609 1 93.38 170 TRP A O 1
ATOM 1375 N N . GLU A 1 171 ? -13.125 -1.868 -17.734 1 86.19 171 GLU A N 1
ATOM 1376 C CA . GLU A 1 171 ? -13.945 -1.819 -18.938 1 86.19 171 GLU A CA 1
ATOM 1377 C C . GLU A 1 171 ? -13.172 -1.202 -20.094 1 86.19 171 GLU A C 1
ATOM 1379 O O . GLU A 1 171 ? -13.43 -1.523 -21.266 1 86.19 171 GLU A O 1
ATOM 1384 N N . ASN A 1 172 ? -12.234 -0.336 -19.75 1 81 172 ASN A N 1
ATOM 1385 C CA . ASN A 1 172 ? -11.477 0.346 -20.797 1 81 172 ASN A CA 1
ATOM 1386 C C . ASN A 1 172 ? -10.312 -0.509 -21.297 1 81 172 ASN A C 1
ATOM 1388 O O . ASN A 1 172 ? -9.633 -0.141 -22.25 1 81 172 ASN A O 1
ATOM 1392 N N . ILE A 1 173 ? -9.961 -1.528 -20.641 1 71.69 173 ILE A N 1
ATOM 1393 C CA . ILE A 1 173 ? -8.828 -2.365 -21.031 1 71.69 173 ILE A CA 1
ATOM 1394 C C . ILE A 1 173 ? -9.297 -3.461 -21.984 1 71.69 173 ILE A C 1
ATOM 1396 O O . ILE A 1 173 ? -8.516 -3.953 -22.797 1 71.69 173 ILE A O 1
ATOM 1400 N N . ILE A 1 174 ? -10.578 -3.721 -22.125 1 62.56 174 ILE A N 1
ATOM 1401 C CA . ILE A 1 174 ? -11.102 -4.719 -23.047 1 62.56 174 ILE A CA 1
ATOM 1402 C C . ILE A 1 174 ? -11.195 -4.121 -24.453 1 62.56 174 ILE A C 1
ATOM 1404 O O . ILE A 1 174 ? -11.672 -2.992 -24.625 1 62.56 174 ILE A O 1
ATOM 1408 N N . MET B 1 1 ? -1.835 27.062 -6.855 1 36 1 MET B N 1
ATOM 1409 C CA . MET B 1 1 ? -2.801 26.812 -5.789 1 36 1 MET B CA 1
ATOM 1410 C C . MET B 1 1 ? -2.945 28.031 -4.887 1 36 1 MET B C 1
ATOM 1412 O O . MET B 1 1 ? -4.047 28.359 -4.438 1 36 1 MET B O 1
ATOM 1416 N N . ILE B 1 2 ? -1.748 28.75 -4.723 1 44.38 2 ILE B N 1
ATOM 1417 C CA . ILE B 1 2 ? -1.796 29.859 -3.785 1 44.38 2 ILE B CA 1
ATOM 1418 C C . ILE B 1 2 ? -2.547 31.031 -4.418 1 44.38 2 ILE B C 1
ATOM 1420 O O . ILE B 1 2 ? -3.201 31.812 -3.715 1 44.38 2 ILE B O 1
ATOM 1424 N N . SER B 1 3 ? -2.584 31.047 -5.668 1 46.78 3 SER B N 1
ATOM 1425 C CA . SER B 1 3 ? -3.154 32.281 -6.238 1 46.78 3 SER B CA 1
ATOM 1426 C C . SER B 1 3 ? -4.625 32.406 -5.859 1 46.78 3 SER B C 1
ATOM 1428 O O . SER B 1 3 ? -5.172 33.531 -5.898 1 46.78 3 SER B O 1
ATOM 1430 N N . LYS B 1 4 ? -5.129 31.203 -5.879 1 49.59 4 LYS B N 1
ATOM 1431 C CA . LYS B 1 4 ? -6.562 31.391 -5.688 1 49.59 4 LYS B CA 1
ATOM 1432 C C . LYS B 1 4 ? -6.871 31.859 -4.266 1 49.59 4 LYS B C 1
ATOM 1434 O O . LYS B 1 4 ? -7.984 32.312 -3.98 1 49.59 4 LYS B O 1
ATOM 1439 N N . TYR B 1 5 ? -5.969 31.688 -3.271 1 54.38 5 TYR B N 1
ATOM 1440 C CA . TYR B 1 5 ? -6.355 32 -1.904 1 54.38 5 TYR B CA 1
ATOM 1441 C C . TYR B 1 5 ? -5.848 33.406 -1.509 1 54.38 5 TYR B C 1
ATOM 1443 O O . TYR B 1 5 ? -4.828 33.531 -0.829 1 54.38 5 TYR B O 1
ATOM 1451 N N . GLN B 1 6 ? -6.129 34.281 -2.291 1 53.59 6 GLN B N 1
ATOM 1452 C CA . GLN B 1 6 ? -5.656 35.656 -2.053 1 53.59 6 GLN B CA 1
ATOM 1453 C C . GLN B 1 6 ? -6.336 36.25 -0.831 1 53.59 6 GLN B C 1
ATOM 1455 O O . GLN B 1 6 ? -5.832 37.219 -0.255 1 53.59 6 GLN B O 1
ATOM 1460 N N . THR B 1 7 ? -7.348 35.719 -0.178 1 62.81 7 THR B N 1
ATOM 1461 C CA . THR B 1 7 ? -8.148 36.719 0.5 1 62.81 7 THR B CA 1
ATOM 1462 C C . THR B 1 7 ? -7.801 36.781 1.984 1 62.81 7 THR B C 1
ATOM 1464 O O . THR B 1 7 ? -7.977 37.812 2.625 1 62.81 7 THR B O 1
ATOM 1467 N N . ASN B 1 8 ? -6.875 35.781 2.625 1 74.19 8 ASN B N 1
ATOM 1468 C CA . ASN B 1 8 ? -6.59 35.969 4.043 1 74.19 8 ASN B CA 1
ATOM 1469 C C . ASN B 1 8 ? -5.117 35.719 4.355 1 74.19 8 ASN B C 1
ATOM 1471 O O . ASN B 1 8 ? -4.758 34.688 4.914 1 74.19 8 ASN B O 1
ATOM 1475 N N . ILE B 1 9 ? -4.324 36.719 3.906 1 81.75 9 ILE B N 1
ATOM 1476 C CA . ILE B 1 9 ? -2.883 36.656 4.109 1 81.75 9 ILE B CA 1
ATOM 1477 C C . ILE B 1 9 ? -2.492 37.469 5.344 1 81.75 9 ILE B C 1
ATOM 1479 O O . ILE B 1 9 ? -2.883 38.625 5.477 1 81.75 9 ILE B O 1
ATOM 1483 N N . LYS B 1 10 ? -1.932 36.875 6.293 1 84.56 10 LYS B N 1
ATOM 1484 C CA . LYS B 1 10 ? -1.371 37.531 7.469 1 84.56 10 LYS B CA 1
ATOM 1485 C C . LYS B 1 10 ? 0.152 37.594 7.387 1 84.56 10 LYS B C 1
ATOM 1487 O O . LYS B 1 10 ? 0.817 36.562 7.254 1 84.56 10 LYS B O 1
ATOM 1492 N N . LYS B 1 11 ? 0.732 38.75 7.41 1 87.06 11 LYS B N 1
ATOM 1493 C CA . LYS B 1 11 ? 2.182 38.938 7.414 1 87.06 11 LYS B CA 1
ATOM 1494 C C . LYS B 1 11 ? 2.752 38.781 8.82 1 87.06 11 LYS B C 1
ATOM 1496 O O . LYS B 1 11 ? 2.242 39.344 9.773 1 87.06 11 LYS B O 1
ATOM 1501 N N . VAL B 1 12 ? 3.576 37.812 9 1 88.12 12 VAL B N 1
ATOM 1502 C CA . VAL B 1 12 ? 4.176 37.562 10.305 1 88.12 12 VAL B CA 1
ATOM 1503 C C . VAL B 1 12 ? 5.691 37.719 10.219 1 88.12 12 VAL B C 1
ATOM 1505 O O . VAL B 1 12 ? 6.27 37.625 9.133 1 88.12 12 VAL B O 1
ATOM 1508 N N . LYS B 1 13 ? 6.457 38.031 11.258 1 87.44 13 LYS B N 1
ATOM 1509 C CA . LYS B 1 13 ? 7.902 38.219 11.297 1 87.44 13 LYS B CA 1
ATOM 1510 C C . LYS B 1 13 ? 8.602 37 11.875 1 87.44 13 LYS B C 1
ATOM 1512 O O . LYS B 1 13 ? 9.828 37 12.039 1 87.44 13 LYS B O 1
ATOM 1517 N N . ILE B 1 14 ? 7.961 36 11.977 1 82 14 ILE B N 1
ATOM 1518 C CA . ILE B 1 14 ? 8.555 34.75 12.469 1 82 14 ILE B CA 1
ATOM 1519 C C . ILE B 1 14 ? 9.344 34.094 11.344 1 82 14 ILE B C 1
ATOM 1521 O O . ILE B 1 14 ? 8.859 33.969 10.219 1 82 14 ILE B O 1
ATOM 1525 N N . GLY B 1 15 ? 10.602 33.844 11.5 1 79.88 15 GLY B N 1
ATOM 1526 C CA . GLY B 1 15 ? 11.484 33.469 10.414 1 79.88 15 GLY B CA 1
ATOM 1527 C C . GLY B 1 15 ? 11.789 31.969 10.391 1 79.88 15 GLY B C 1
ATOM 1528 O O . GLY B 1 15 ? 12.805 31.547 9.828 1 79.88 15 GLY B O 1
ATOM 1529 N N . HIS B 1 16 ? 11.055 31.172 11.141 1 88 16 HIS B N 1
ATOM 1530 C CA . HIS B 1 16 ? 11.359 29.75 11.109 1 88 16 HIS B CA 1
ATOM 1531 C C . HIS B 1 16 ? 10.086 28.906 11.156 1 88 16 HIS B C 1
ATOM 1533 O O . HIS B 1 16 ? 9.023 29.406 11.555 1 88 16 HIS B O 1
ATOM 1539 N N . GLY B 1 17 ? 10.125 27.656 10.742 1 90.19 17 GLY B N 1
ATOM 1540 C CA . GLY B 1 17 ? 9 26.766 10.5 1 90.19 17 GLY B CA 1
ATOM 1541 C C . GLY B 1 17 ? 8.18 26.484 11.742 1 90.19 17 GLY B C 1
ATOM 1542 O O . GLY B 1 17 ? 6.945 26.5 11.688 1 90.19 17 GLY B O 1
ATOM 1543 N N . ALA B 1 18 ? 8.82 26.219 12.828 1 94.81 18 ALA B N 1
ATOM 1544 C CA . ALA B 1 18 ? 8.102 25.922 14.062 1 94.81 18 ALA B CA 1
ATOM 1545 C C . ALA B 1 18 ? 7.246 27.109 14.508 1 94.81 18 ALA B C 1
ATOM 1547 O O . ALA B 1 18 ? 6.102 26.938 14.93 1 94.81 18 ALA B O 1
ATOM 1548 N N . GLY B 1 19 ? 7.82 28.266 14.43 1 93.81 19 GLY B N 1
ATOM 1549 C CA . GLY B 1 19 ? 7.098 29.469 14.812 1 93.81 19 GLY B CA 1
ATOM 1550 C C . GLY B 1 19 ? 5.891 29.734 13.938 1 93.81 19 GLY B C 1
ATOM 1551 O O . GLY B 1 19 ? 4.812 30.062 14.445 1 93.81 19 GLY B O 1
ATOM 1552 N N . THR B 1 20 ? 6.094 29.641 12.617 1 93.81 20 THR B N 1
ATOM 1553 C CA . THR B 1 20 ? 4.98 29.891 11.711 1 93.81 20 THR B CA 1
ATOM 1554 C C . THR B 1 20 ? 3.896 28.828 11.883 1 93.81 20 THR B C 1
ATOM 1556 O O . THR B 1 20 ? 2.707 29.125 11.75 1 93.81 20 THR B O 1
ATOM 1559 N N . PHE B 1 21 ? 4.305 27.609 12.203 1 96.56 21 PHE B N 1
ATOM 1560 C CA . PHE B 1 21 ? 3.32 26.578 12.5 1 96.56 21 PHE B CA 1
ATOM 1561 C C . PHE B 1 21 ? 2.496 26.953 13.727 1 96.56 21 PHE B C 1
ATOM 1563 O O . PHE B 1 21 ? 1.271 26.828 13.719 1 96.56 21 PHE B O 1
ATOM 1570 N N . ASN B 1 22 ? 3.156 27.375 14.75 1 97.06 22 ASN B N 1
ATOM 1571 C CA . ASN B 1 22 ? 2.463 27.688 15.992 1 97.06 22 ASN B CA 1
ATOM 1572 C C . ASN B 1 22 ? 1.482 28.844 15.805 1 97.06 22 ASN B C 1
ATOM 1574 O O . ASN B 1 22 ? 0.408 28.859 16.406 1 97.06 22 ASN B O 1
ATOM 1578 N N . LEU B 1 23 ? 1.886 29.812 14.969 1 95.25 23 LEU B N 1
ATOM 1579 C CA . LEU B 1 23 ? 0.956 30.891 14.648 1 95.25 23 LEU B CA 1
ATOM 1580 C C . LEU B 1 23 ? -0.259 30.344 13.898 1 95.25 23 LEU B C 1
ATOM 1582 O O . LEU B 1 23 ? -1.394 30.734 14.195 1 95.25 23 LEU B O 1
ATOM 1586 N N . ALA B 1 24 ? -0.011 29.5 12.961 1 95.69 24 ALA B N 1
ATOM 1587 C CA . ALA B 1 24 ? -1.104 28.875 12.219 1 95.69 24 ALA B CA 1
ATOM 1588 C C . ALA B 1 24 ? -1.997 28.047 13.141 1 95.69 24 ALA B C 1
ATOM 1590 O O . ALA B 1 24 ? -3.221 28.031 12.984 1 95.69 24 ALA B O 1
ATOM 1591 N N . LEU B 1 25 ? -1.367 27.328 14.062 1 97.44 25 LEU B N 1
ATOM 1592 C CA . LEU B 1 25 ? -2.102 26.531 15.039 1 97.44 25 LEU B CA 1
ATOM 1593 C C . LEU B 1 25 ? -3.033 27.406 15.867 1 97.44 25 LEU B C 1
ATOM 1595 O O . LEU B 1 25 ? -4.195 27.062 16.078 1 97.44 25 LEU B O 1
ATOM 1599 N N . ASP B 1 26 ? -2.506 28.562 16.281 1 96.88 26 ASP B N 1
ATOM 1600 C CA . ASP B 1 26 ? -3.328 29.516 17.031 1 96.88 26 ASP B CA 1
ATOM 1601 C C . ASP B 1 26 ? -4.57 29.906 16.234 1 96.88 26 ASP B C 1
ATOM 1603 O O . ASP B 1 26 ? -5.672 29.969 16.781 1 96.88 26 ASP B O 1
ATOM 1607 N N . GLU B 1 27 ? -4.395 30.203 15 1 95.56 27 GLU B N 1
ATOM 1608 C CA . GLU B 1 27 ? -5.512 30.609 14.148 1 95.56 27 GLU B CA 1
ATOM 1609 C C . GLU B 1 27 ? -6.492 29.453 13.953 1 95.56 27 GLU B C 1
ATOM 1611 O O . GLU B 1 27 ? -7.707 29.656 13.969 1 95.56 27 GLU B O 1
ATOM 1616 N N . ALA B 1 28 ? -5.953 28.266 13.766 1 97.19 28 ALA B N 1
ATOM 1617 C CA . ALA B 1 28 ? -6.785 27.078 13.539 1 97.19 28 ALA B CA 1
ATOM 1618 C C . ALA B 1 28 ? -7.664 26.781 14.75 1 97.19 28 ALA B C 1
ATOM 1620 O O . ALA B 1 28 ? -8.844 26.453 14.602 1 97.19 28 ALA B O 1
ATOM 1621 N N . LEU B 1 29 ? -7.133 26.906 15.906 1 97.62 29 LEU B N 1
ATOM 1622 C CA . LEU B 1 29 ? -7.816 26.531 17.141 1 97.62 29 LEU B CA 1
ATOM 1623 C C . LEU B 1 29 ? -8.992 27.453 17.406 1 97.62 29 LEU B C 1
ATOM 1625 O O . LEU B 1 29 ? -9.828 27.172 18.281 1 97.62 29 LEU B O 1
ATOM 1629 N N . LYS B 1 30 ? -9.117 28.516 16.641 1 96.69 30 LYS B N 1
ATOM 1630 C CA . LYS B 1 30 ? -10.258 29.422 16.766 1 96.69 30 LYS B CA 1
ATOM 1631 C C . LYS B 1 30 ? -11.445 28.922 15.953 1 96.69 30 LYS B C 1
ATOM 1633 O O . LYS B 1 30 ? -12.562 29.422 16.109 1 96.69 30 LYS B O 1
ATOM 1638 N N . LEU B 1 31 ? -11.227 28.031 15.125 1 97 31 LEU B N 1
ATOM 1639 C CA . LEU B 1 31 ? -12.258 27.531 14.227 1 97 31 LEU B CA 1
ATOM 1640 C C . LEU B 1 31 ? -13.117 26.484 14.914 1 97 31 LEU B C 1
ATOM 1642 O O . LEU B 1 31 ? -12.805 26.047 16.031 1 97 31 LEU B O 1
ATOM 1646 N N . ASP B 1 32 ? -14.195 26.094 14.211 1 97.25 32 ASP B N 1
ATOM 1647 C CA . ASP B 1 32 ? -15.117 25.094 14.758 1 97.25 32 ASP B CA 1
ATOM 1648 C C . ASP B 1 32 ? -14.469 23.719 14.805 1 97.25 32 ASP B C 1
ATOM 1650 O O . ASP B 1 32 ? -13.766 23.328 13.875 1 97.25 32 ASP B O 1
ATOM 1654 N N . ASN B 1 33 ? -14.789 23.016 15.805 1 96.62 33 ASN B N 1
ATOM 1655 C CA . ASN B 1 33 ? -14.188 21.703 16.078 1 96.62 33 ASN B CA 1
ATOM 1656 C C . ASN B 1 33 ? -14.359 20.75 14.906 1 96.62 33 ASN B C 1
ATOM 1658 O O . ASN B 1 33 ? -13.531 19.859 14.695 1 96.62 33 ASN B O 1
ATOM 1662 N N . ASN B 1 34 ? -15.391 20.891 14.133 1 95.19 34 ASN B N 1
ATOM 1663 C CA . ASN B 1 34 ? -15.703 19.938 13.078 1 95.19 34 ASN B CA 1
ATOM 1664 C C . ASN B 1 34 ? -15.031 20.312 11.766 1 95.19 34 ASN B C 1
ATOM 1666 O O . ASN B 1 34 ? -15.039 19.531 10.812 1 95.19 34 ASN B O 1
ATOM 1670 N N . GLU B 1 35 ? -14.391 21.422 11.773 1 96.94 35 GLU B N 1
ATOM 1671 C CA . GLU B 1 35 ? -13.703 21.844 10.562 1 96.94 35 GLU B CA 1
ATOM 1672 C C . GLU B 1 35 ? -12.383 21.109 10.383 1 96.94 35 GLU B C 1
ATOM 1674 O O . GLU B 1 35 ? -11.828 20.578 11.344 1 96.94 35 GLU B O 1
ATOM 1679 N N . VAL B 1 36 ? -12.008 21.016 9.125 1 97.56 36 VAL B N 1
ATOM 1680 C CA . VAL B 1 36 ? -10.742 20.406 8.75 1 97.56 36 VAL B CA 1
ATOM 1681 C C . VAL B 1 36 ? -9.742 21.484 8.352 1 97.56 36 VAL B C 1
ATOM 1683 O O . VAL B 1 36 ? -10.102 22.453 7.66 1 97.56 36 VAL B O 1
ATOM 1686 N N . VAL B 1 37 ? -8.539 21.391 8.828 1 97.25 37 VAL B N 1
ATOM 1687 C CA . VAL B 1 37 ? -7.477 22.312 8.422 1 97.25 37 VAL B CA 1
ATOM 1688 C C . VAL B 1 37 ? -6.348 21.516 7.758 1 97.25 37 VAL B C 1
ATOM 1690 O O . VAL B 1 37 ? -6.113 20.359 8.086 1 97.25 37 VAL B O 1
ATOM 1693 N N . TYR B 1 38 ? -5.707 22.109 6.828 1 97.56 38 TYR B N 1
ATOM 1694 C CA . TYR B 1 38 ? -4.535 21.562 6.145 1 97.56 38 TYR B CA 1
ATOM 1695 C C . TYR B 1 38 ? -3.326 22.469 6.336 1 97.56 38 TYR B C 1
ATOM 1697 O O . TYR B 1 38 ? -3.273 23.562 5.789 1 97.56 38 TYR B O 1
ATOM 1705 N N . PHE B 1 39 ? -2.404 22.047 7.215 1 97.62 39 PHE B N 1
ATOM 1706 C CA . PHE B 1 39 ? -1.127 22.734 7.355 1 97.62 39 PHE B CA 1
ATOM 1707 C C . PHE B 1 39 ? -0.206 22.406 6.184 1 97.62 39 PHE B C 1
ATOM 1709 O O . PHE B 1 39 ? -0.02 21.234 5.836 1 97.62 39 PHE B O 1
ATOM 1716 N N . LEU B 1 40 ? 0.385 23.453 5.594 1 96.12 40 LEU B N 1
ATOM 1717 C CA . LEU B 1 40 ? 1.159 23.25 4.375 1 96.12 40 LEU B CA 1
ATOM 1718 C C . LEU B 1 40 ? 2.473 24.016 4.426 1 96.12 40 LEU B C 1
ATOM 1720 O O . LEU B 1 40 ? 2.471 25.25 4.547 1 96.12 40 LEU B O 1
ATOM 1724 N N . GLU B 1 41 ? 3.58 23.25 4.402 1 94.62 41 GLU B N 1
ATOM 1725 C CA . GLU B 1 41 ? 4.871 23.906 4.219 1 94.62 41 GLU B CA 1
ATOM 1726 C C . GLU B 1 41 ? 4.969 24.547 2.838 1 94.62 41 GLU B C 1
ATOM 1728 O O . GLU B 1 41 ? 4.285 24.125 1.901 1 94.62 41 GLU B O 1
ATOM 1733 N N . ASN B 1 42 ? 5.777 25.484 2.684 1 90.94 42 ASN B N 1
ATOM 1734 C CA . ASN B 1 42 ? 5.785 26.359 1.512 1 90.94 42 ASN B CA 1
ATOM 1735 C C . ASN B 1 42 ? 6.516 25.703 0.339 1 90.94 42 ASN B C 1
ATOM 1737 O O . ASN B 1 42 ? 6.609 26.297 -0.74 1 90.94 42 ASN B O 1
ATOM 1741 N N . ASP B 1 43 ? 7.062 24.578 0.419 1 94.5 43 ASP B N 1
ATOM 1742 C CA . ASP B 1 43 ? 7.863 23.969 -0.638 1 94.5 43 ASP B CA 1
ATOM 1743 C C . ASP B 1 43 ? 7.285 22.609 -1.06 1 94.5 43 ASP B C 1
ATOM 1745 O O . ASP B 1 43 ? 8.031 21.672 -1.305 1 94.5 43 ASP B O 1
ATOM 1749 N N . TYR B 1 44 ? 5.977 22.562 -1.138 1 95.75 44 TYR B N 1
ATOM 1750 C CA . TYR B 1 44 ? 5.305 21.344 -1.595 1 95.75 44 TYR B CA 1
ATOM 1751 C C . TYR B 1 44 ? 4.516 21.609 -2.873 1 95.75 44 TYR B C 1
ATOM 1753 O O . TYR B 1 44 ? 3.99 22.703 -3.07 1 95.75 44 TYR B O 1
ATOM 1761 N N . LEU B 1 45 ? 4.453 20.625 -3.666 1 95.19 45 LEU B N 1
ATOM 1762 C CA . LEU B 1 45 ? 3.617 20.594 -4.863 1 95.19 45 LEU B CA 1
ATOM 1763 C C . LEU B 1 45 ? 2.473 19.609 -4.703 1 95.19 45 LEU B C 1
ATOM 1765 O O . LEU B 1 45 ? 2.6 18.609 -3.977 1 95.19 45 LEU B O 1
ATOM 1769 N N . HIS B 1 46 ? 1.349 19.859 -5.32 1 96.38 46 HIS B N 1
ATOM 1770 C CA . HIS B 1 46 ? 0.188 18.969 -5.273 1 96.38 46 HIS B CA 1
ATOM 1771 C C . HIS B 1 46 ? -0.246 18.562 -6.68 1 96.38 46 HIS B C 1
ATOM 1773 O O . HIS B 1 46 ? -0.158 19.359 -7.617 1 96.38 46 HIS B O 1
ATOM 1779 N N . ARG B 1 47 ? -0.698 17.328 -6.762 1 94.94 47 ARG B N 1
ATOM 1780 C CA . ARG B 1 47 ? -1.355 16.859 -7.977 1 94.94 47 ARG B CA 1
ATOM 1781 C C . ARG B 1 47 ? -2.76 17.438 -8.102 1 94.94 47 ARG B C 1
ATOM 1783 O O . ARG B 1 47 ? -3.336 17.891 -7.109 1 94.94 47 ARG B O 1
ATOM 1790 N N . PRO B 1 48 ? -3.211 17.406 -9.375 1 92.38 48 PRO B N 1
ATOM 1791 C CA . PRO B 1 48 ? -4.621 17.781 -9.516 1 92.38 48 PRO B CA 1
ATOM 1792 C C . PRO B 1 48 ? -5.543 16.938 -8.648 1 92.38 48 PRO B C 1
ATOM 1794 O O . PRO B 1 48 ? -5.293 15.742 -8.453 1 92.38 48 PRO B O 1
ATOM 1797 N N . GLN B 1 49 ? -6.555 17.422 -8.062 1 92.75 49 GLN B N 1
ATOM 1798 C CA . GLN B 1 49 ? -7.625 16.797 -7.293 1 92.75 49 GLN B CA 1
ATOM 1799 C C . GLN B 1 49 ? -7.145 16.391 -5.902 1 92.75 49 GLN B C 1
ATOM 1801 O O . GLN B 1 49 ? -7.805 15.609 -5.211 1 92.75 49 GLN B O 1
ATOM 1806 N N . SER B 1 50 ? -6 16.938 -5.504 1 96.06 50 SER B N 1
ATOM 1807 C CA . SER B 1 50 ? -5.441 16.609 -4.195 1 96.06 50 SER B CA 1
ATOM 1808 C C . SER B 1 50 ? -6.422 16.953 -3.076 1 96.06 50 SER B C 1
ATOM 1810 O O . SER B 1 50 ? -6.477 16.25 -2.059 1 96.06 50 SER B O 1
ATOM 1812 N N . TYR B 1 51 ? -7.145 18.016 -3.232 1 95 51 TYR B N 1
ATOM 1813 C CA . TYR B 1 51 ? -8.094 18.422 -2.201 1 95 51 TYR B CA 1
ATOM 1814 C C . TYR B 1 51 ? -9.148 17.344 -1.985 1 95 51 TYR B C 1
ATOM 1816 O O . TYR B 1 51 ? -9.523 17.047 -0.847 1 95 51 TYR B O 1
ATOM 1824 N N . LYS B 1 52 ? -9.648 16.719 -3.016 1 96.25 52 LYS B N 1
ATOM 1825 C CA . LYS B 1 52 ? -10.633 15.641 -2.9 1 96.25 52 LYS B CA 1
ATOM 1826 C C . LYS B 1 52 ? -10.047 14.43 -2.184 1 96.25 52 LYS B C 1
ATOM 1828 O O . LYS B 1 52 ? -10.719 13.812 -1.354 1 96.25 52 LYS B O 1
ATOM 1833 N N . ILE B 1 53 ? -8.82 14.125 -2.535 1 97.25 53 ILE B N 1
ATOM 1834 C CA . ILE B 1 53 ? -8.141 12.984 -1.931 1 97.25 53 ILE B CA 1
ATOM 1835 C C . ILE B 1 53 ? -7.949 13.234 -0.436 1 97.25 53 ILE B C 1
ATOM 1837 O O . ILE B 1 53 ? -8.18 12.336 0.381 1 97.25 53 ILE B O 1
ATOM 1841 N N . LEU B 1 54 ? -7.598 14.453 -0.151 1 97.19 54 LEU B N 1
ATOM 1842 C CA . LEU B 1 54 ? -7.406 14.828 1.247 1 97.19 54 LEU B CA 1
ATOM 1843 C C . LEU B 1 54 ? -8.688 14.602 2.047 1 97.19 54 LEU B C 1
ATOM 1845 O O . LEU B 1 54 ? -8.648 14.008 3.127 1 97.19 54 LEU B O 1
ATOM 1849 N N . LEU B 1 55 ? -9.734 15.031 1.555 1 96.25 55 LEU B N 1
ATOM 1850 C CA . LEU B 1 55 ? -11.016 14.891 2.24 1 96.25 55 LEU B CA 1
ATOM 1851 C C . LEU B 1 55 ? -11.414 13.422 2.363 1 96.25 55 LEU B C 1
ATOM 1853 O O . LEU B 1 55 ? -12.031 13.023 3.355 1 96.25 55 LEU B O 1
ATOM 1857 N N . GLU B 1 56 ? -11.133 12.602 1.41 1 96.62 56 GLU B N 1
ATOM 1858 C CA . GLU B 1 56 ? -11.375 11.164 1.517 1 96.62 56 GLU B CA 1
ATOM 1859 C C . GLU B 1 56 ? -10.633 10.57 2.709 1 96.62 56 GLU B C 1
ATOM 1861 O O . GLU B 1 56 ? -11.172 9.711 3.416 1 96.62 56 GLU B O 1
ATOM 1866 N N . GLY B 1 57 ? -9.375 11.008 2.844 1 96.81 57 GLY B N 1
ATOM 1867 C CA . GLY B 1 57 ? -8.609 10.539 3.99 1 96.81 57 GLY B CA 1
ATOM 1868 C C . GLY B 1 57 ? -9.266 10.867 5.32 1 96.81 57 GLY B C 1
ATOM 1869 O O . GLY B 1 57 ? -9.297 10.031 6.227 1 96.81 57 GLY B O 1
ATOM 1870 N N . ILE B 1 58 ? -9.82 12.07 5.367 1 96.81 58 ILE B N 1
ATOM 1871 C CA . ILE B 1 58 ? -10.508 12.492 6.578 1 96.81 58 ILE B CA 1
ATOM 1872 C C . ILE B 1 58 ? -11.773 11.656 6.773 1 96.81 58 ILE B C 1
ATOM 1874 O O . ILE B 1 58 ? -12.086 11.242 7.895 1 96.81 58 ILE B O 1
ATOM 1878 N N . GLU B 1 59 ? -12.414 11.352 5.758 1 95.44 59 GLU B N 1
ATOM 1879 C CA . GLU B 1 59 ? -13.656 10.602 5.816 1 95.44 59 GLU B CA 1
ATOM 1880 C C . GLU B 1 59 ? -13.414 9.156 6.254 1 95.44 59 GLU B C 1
ATOM 1882 O O . GLU B 1 59 ? -14.273 8.539 6.879 1 95.44 59 GLU B O 1
ATOM 1887 N N . ILE B 1 60 ? -12.258 8.625 5.902 1 94.25 60 ILE B N 1
ATOM 1888 C CA . ILE B 1 60 ? -11.867 7.289 6.344 1 94.25 60 ILE B CA 1
ATOM 1889 C C . ILE B 1 60 ? -11.852 7.234 7.871 1 94.25 60 ILE B C 1
ATOM 1891 O O . ILE B 1 60 ? -12.078 6.172 8.461 1 94.25 60 ILE B O 1
ATOM 1895 N N . GLY B 1 61 ? -11.617 8.352 8.5 1 94.31 61 GLY B N 1
ATOM 1896 C CA . GLY B 1 61 ? -11.641 8.422 9.953 1 94.31 61 GLY B CA 1
ATOM 1897 C C . GLY B 1 61 ? -10.258 8.508 10.57 1 94.31 61 GLY B C 1
ATOM 1898 O O . GLY B 1 61 ? -10.102 8.312 11.773 1 94.31 61 GLY B O 1
ATOM 1899 N N . ALA B 1 62 ? -9.242 8.734 9.773 1 96.81 62 ALA B N 1
ATOM 1900 C CA . ALA B 1 62 ? -7.895 8.906 10.312 1 96.81 62 ALA B CA 1
ATOM 1901 C C . ALA B 1 62 ? -7.785 10.203 11.109 1 96.81 62 ALA B C 1
ATOM 1903 O O . ALA B 1 62 ? -8.445 11.195 10.789 1 96.81 62 ALA B O 1
ATOM 1904 N N . ASP B 1 63 ? -6.977 10.211 12.133 1 98.62 63 ASP B N 1
ATOM 1905 C CA . ASP B 1 63 ? -6.77 11.414 12.93 1 98.62 63 ASP B CA 1
ATOM 1906 C C . ASP B 1 63 ? -5.984 12.469 12.148 1 98.62 63 ASP B C 1
ATOM 1908 O O . ASP B 1 63 ? -6.25 13.664 12.273 1 98.62 63 ASP B O 1
ATOM 1912 N N . TYR B 1 64 ? -5.016 12.008 11.414 1 98.88 64 TYR B N 1
ATOM 1913 C CA . TYR B 1 64 ? -4.176 12.852 10.57 1 98.88 64 TYR B CA 1
ATOM 1914 C C . TYR B 1 64 ? -4.051 12.273 9.164 1 98.88 64 TYR B C 1
ATOM 1916 O O . TYR B 1 64 ? -3.988 11.055 8.992 1 98.88 64 TYR B O 1
ATOM 1924 N N . VAL B 1 65 ? -4 13.156 8.156 1 98.81 65 VAL B N 1
ATOM 1925 C CA . VAL B 1 65 ? -3.871 12.758 6.758 1 98.81 65 VAL B CA 1
ATOM 1926 C C . VAL B 1 65 ? -2.771 13.586 6.09 1 98.81 65 VAL B C 1
ATOM 1928 O O . VAL B 1 65 ? -2.756 14.812 6.199 1 98.81 65 VAL B O 1
ATOM 1931 N N . SER B 1 66 ? -1.833 12.969 5.531 1 98.81 66 SER B N 1
ATOM 1932 C CA . SER B 1 66 ? -0.877 13.633 4.648 1 98.81 66 SER B CA 1
ATOM 1933 C C . SER B 1 66 ? -0.989 13.109 3.219 1 98.81 66 SER B C 1
ATOM 1935 O O . SER B 1 66 ? -1.27 11.922 3.008 1 98.81 66 SER B O 1
ATOM 1937 N N . LEU B 1 67 ? -0.795 13.938 2.23 1 98.62 67 LEU B N 1
ATOM 1938 C CA . LEU B 1 67 ? -0.841 13.531 0.831 1 98.62 67 LEU B CA 1
ATOM 1939 C C . LEU B 1 67 ? 0.55 13.164 0.327 1 98.62 67 LEU B C 1
ATOM 1941 O O . LEU B 1 67 ? 0.715 12.797 -0.839 1 98.62 67 LEU B O 1
ATOM 1945 N N . TYR B 1 68 ? 1.513 13.281 1.227 1 98.62 68 TYR B N 1
ATOM 1946 C CA . TYR B 1 68 ? 2.916 13.055 0.893 1 98.62 68 TYR B CA 1
ATOM 1947 C C . TYR B 1 68 ? 3.336 11.633 1.219 1 98.62 68 TYR B C 1
ATOM 1949 O O . TYR B 1 68 ? 3.449 11.258 2.391 1 98.62 68 TYR B O 1
ATOM 1957 N N . ASP B 1 69 ? 3.486 10.812 0.196 1 98.38 69 ASP B N 1
ATOM 1958 C CA . ASP B 1 69 ? 4.102 9.492 0.328 1 98.38 69 ASP B CA 1
ATOM 1959 C C . ASP B 1 69 ? 5.625 9.602 0.373 1 98.38 69 ASP B C 1
ATOM 1961 O O . ASP B 1 69 ? 6.281 9.617 -0.67 1 98.38 69 ASP B O 1
ATOM 1965 N N . HIS B 1 70 ? 6.129 9.617 1.55 1 97.38 70 HIS B N 1
ATOM 1966 C CA . HIS B 1 70 ? 7.535 9.938 1.774 1 97.38 70 HIS B CA 1
ATOM 1967 C C . HIS B 1 70 ? 8.438 8.789 1.34 1 97.38 70 HIS B C 1
ATOM 1969 O O . HIS B 1 70 ? 8.242 7.645 1.765 1 97.38 70 HIS B O 1
ATOM 1975 N N . PRO B 1 71 ? 9.477 9.117 0.572 1 96.56 71 PRO B N 1
ATOM 1976 C CA . PRO B 1 71 ? 10.344 8.047 0.066 1 96.56 71 PRO B CA 1
ATOM 1977 C C . PRO B 1 71 ? 11.109 7.332 1.176 1 96.56 71 PRO B C 1
ATOM 1979 O O . PRO B 1 71 ? 11.555 6.199 0.99 1 96.56 71 PRO B O 1
ATOM 1982 N N . ASP B 1 72 ? 11.258 7.961 2.348 1 96.5 72 ASP B N 1
ATOM 1983 C CA . ASP B 1 72 ? 12.016 7.344 3.438 1 96.5 72 ASP B CA 1
ATOM 1984 C C . ASP B 1 72 ? 11.328 6.07 3.928 1 96.5 72 ASP B C 1
ATOM 1986 O O . ASP B 1 72 ? 11.93 5.281 4.66 1 96.5 72 ASP B O 1
ATOM 1990 N N . LYS B 1 73 ? 10.047 5.875 3.555 1 97.69 73 LYS B N 1
ATOM 1991 C CA . LYS B 1 73 ? 9.297 4.688 3.965 1 97.69 73 LYS B CA 1
ATOM 1992 C C . LYS B 1 73 ? 9.727 3.463 3.168 1 97.69 73 LYS B C 1
ATOM 1994 O O . LYS B 1 73 ? 9.305 2.344 3.461 1 97.69 73 LYS B O 1
ATOM 1999 N N . TYR B 1 74 ? 10.625 3.676 2.219 1 96.31 74 TYR B N 1
ATOM 2000 C CA . TYR B 1 74 ? 11 2.596 1.314 1 96.31 74 TYR B CA 1
ATOM 2001 C C . TYR B 1 74 ? 12.516 2.445 1.244 1 96.31 74 TYR B C 1
ATOM 2003 O O . TYR B 1 74 ? 13.039 1.797 0.336 1 96.31 74 TYR B O 1
ATOM 2011 N N . ILE B 1 75 ? 13.219 3.145 2.117 1 93.06 75 ILE B N 1
ATOM 2012 C CA . ILE B 1 75 ? 14.68 3.135 2.115 1 93.06 75 ILE B CA 1
ATOM 2013 C C . ILE B 1 75 ? 15.195 2.693 3.482 1 93.06 75 ILE B C 1
ATOM 2015 O O . ILE B 1 75 ? 14.969 3.375 4.484 1 93.06 75 ILE B O 1
ATOM 2019 N N . ASP B 1 76 ? 15.938 1.664 3.502 1 93.25 76 ASP B N 1
ATOM 2020 C CA . ASP B 1 76 ? 16.516 1.172 4.75 1 93.25 76 ASP B CA 1
ATOM 2021 C C . ASP B 1 76 ? 17.406 2.225 5.391 1 93.25 76 ASP B C 1
ATOM 2023 O O . ASP B 1 76 ? 18.25 2.836 4.711 1 93.25 76 ASP B O 1
ATOM 2027 N N . GLY B 1 77 ? 17.266 2.436 6.645 1 90 77 GLY B N 1
ATOM 2028 C CA . GLY B 1 77 ? 18.156 3.301 7.387 1 90 77 GLY B CA 1
ATOM 2029 C C . GLY B 1 77 ? 17.719 4.75 7.414 1 90 77 GLY B C 1
ATOM 2030 O O . GLY B 1 77 ? 18.094 5.508 8.312 1 90 77 GLY B O 1
ATOM 2031 N N . ALA B 1 78 ? 16.906 5.18 6.438 1 89.94 78 ALA B N 1
ATOM 2032 C CA . ALA B 1 78 ? 16.422 6.559 6.414 1 89.94 78 ALA B CA 1
ATOM 2033 C C . ALA B 1 78 ? 15.359 6.785 7.48 1 89.94 78 ALA B C 1
ATOM 2035 O O . ALA B 1 78 ? 15.281 7.863 8.07 1 89.94 78 ALA B O 1
ATOM 2036 N N . ASN B 1 79 ? 14.523 5.828 7.684 1 92.56 79 ASN B N 1
ATOM 2037 C CA . ASN B 1 79 ? 13.516 5.734 8.734 1 92.56 79 ASN B CA 1
ATOM 2038 C C . ASN B 1 79 ? 13.758 4.539 9.648 1 92.56 79 ASN B C 1
ATOM 2040 O O . ASN B 1 79 ? 13.906 3.41 9.172 1 92.56 79 ASN B O 1
ATOM 2044 N N . PRO B 1 80 ? 13.914 4.828 10.945 1 93.62 80 PRO B N 1
ATOM 2045 C CA . PRO B 1 80 ? 14.266 3.73 11.852 1 93.62 80 PRO B CA 1
ATOM 2046 C C . PRO B 1 80 ? 13.195 2.643 11.906 1 93.62 80 PRO B C 1
ATOM 2048 O O . PRO B 1 80 ? 13.445 1.545 12.406 1 93.62 80 PRO B O 1
ATOM 2051 N N . TYR B 1 81 ? 12.047 2.846 11.414 1 92.94 81 TYR B N 1
ATOM 2052 C CA . TYR B 1 81 ? 10.953 1.882 11.453 1 92.94 81 TYR B CA 1
ATOM 2053 C C . TYR B 1 81 ? 10.82 1.141 10.133 1 92.94 81 TYR B C 1
ATOM 2055 O O . TYR B 1 81 ? 9.82 0.464 9.883 1 92.94 81 TYR B O 1
ATOM 2063 N N . VAL B 1 82 ? 11.781 1.389 9.297 1 95.06 82 VAL B N 1
ATOM 2064 C CA . VAL B 1 82 ? 11.805 0.724 7.996 1 95.06 82 VAL B CA 1
ATOM 2065 C C . VAL B 1 82 ? 12.969 -0.256 7.934 1 95.06 82 VAL B C 1
ATOM 2067 O O . VAL B 1 82 ? 14.117 0.122 8.18 1 95.06 82 VAL B O 1
ATOM 2070 N N . GLU B 1 83 ? 12.625 -1.425 7.672 1 91.62 83 GLU B N 1
ATOM 2071 C CA . GLU B 1 83 ? 13.609 -2.479 7.441 1 91.62 83 GLU B CA 1
ATOM 2072 C C . GLU B 1 83 ? 13.234 -3.324 6.227 1 91.62 83 GLU B C 1
ATOM 2074 O O . GLU B 1 83 ? 12.055 -3.531 5.949 1 91.62 83 GLU B O 1
ATOM 2079 N N . GLY B 1 84 ? 14.266 -3.814 5.551 1 90.5 84 GLY B N 1
ATOM 2080 C CA . GLY B 1 84 ? 14.016 -4.66 4.395 1 90.5 84 GLY B CA 1
ATOM 2081 C C . GLY B 1 84 ? 13.375 -3.916 3.238 1 90.5 84 GLY B C 1
ATOM 2082 O O . GLY B 1 84 ? 12.562 -4.48 2.502 1 90.5 84 GLY B O 1
ATOM 2083 N N . GLY B 1 85 ? 13.531 -2.607 3.195 1 91.69 85 GLY B N 1
ATOM 2084 C CA . GLY B 1 85 ? 13.141 -1.81 2.043 1 91.69 85 GLY B CA 1
ATOM 2085 C C . GLY B 1 85 ? 11.68 -1.398 2.062 1 91.69 85 GLY B C 1
ATOM 2086 O O . GLY B 1 85 ? 11.125 -1.011 1.033 1 91.69 85 GLY B O 1
ATOM 2087 N N . GLY B 1 86 ? 11.047 -1.546 3.201 1 96 86 GLY B N 1
ATOM 2088 C CA . GLY B 1 86 ? 9.641 -1.177 3.225 1 96 86 GLY B CA 1
ATOM 2089 C C . GLY B 1 86 ? 9.109 -0.912 4.625 1 96 86 GLY B C 1
ATOM 2090 O O . GLY B 1 86 ? 9.781 -1.223 5.613 1 96 86 GLY B O 1
ATOM 2091 N N . GLU B 1 87 ? 7.949 -0.357 4.699 1 97.06 87 GLU B N 1
ATOM 2092 C CA . GLU B 1 87 ? 7.273 -0.044 5.957 1 97.06 87 GLU B CA 1
ATOM 2093 C C . GLU B 1 87 ? 6.223 -1.097 6.297 1 97.06 87 GLU B C 1
ATOM 2095 O O . GLU B 1 87 ? 5.387 -1.438 5.457 1 97.06 87 GLU B O 1
ATOM 2100 N N . ILE B 1 88 ? 6.355 -1.704 7.52 1 96.94 88 ILE B N 1
ATOM 2101 C CA . ILE B 1 88 ? 5.25 -2.502 8.039 1 96.94 88 ILE B CA 1
ATOM 2102 C C . ILE B 1 88 ? 4.059 -1.597 8.344 1 96.94 88 ILE B C 1
ATOM 2104 O O . ILE B 1 88 ? 4.195 -0.594 9.047 1 96.94 88 ILE B O 1
ATOM 2108 N N . THR B 1 89 ? 2.947 -2.004 7.785 1 97.56 89 THR B N 1
ATOM 2109 C CA . THR B 1 89 ? 1.823 -1.075 7.828 1 97.56 89 THR B CA 1
ATOM 2110 C C . THR B 1 89 ? 0.505 -1.812 7.613 1 97.56 89 THR B C 1
ATOM 2112 O O . THR B 1 89 ? 0.434 -3.031 7.785 1 97.56 89 THR B O 1
ATOM 2115 N N . LYS B 1 90 ? -0.548 -1.052 7.473 1 97.25 90 LYS B N 1
ATOM 2116 C CA . LYS B 1 90 ? -1.863 -1.497 7.023 1 97.25 90 LYS B CA 1
ATOM 2117 C C . LYS B 1 90 ? -2.297 -0.747 5.766 1 97.25 90 LYS B C 1
ATOM 2119 O O . LYS B 1 90 ? -2.092 0.464 5.66 1 97.25 90 LYS B O 1
ATOM 2124 N N . VAL B 1 91 ? -2.801 -1.478 4.777 1 98.06 91 VAL B N 1
ATOM 2125 C CA . VAL B 1 91 ? -3.262 -0.855 3.541 1 98.06 91 VAL B CA 1
ATOM 2126 C C . VAL B 1 91 ? -4.785 -0.924 3.465 1 98.06 91 VAL B C 1
ATOM 2128 O O . VAL B 1 91 ? -5.379 -1.968 3.742 1 98.06 91 VAL B O 1
ATOM 2131 N N . PHE B 1 92 ? -5.398 0.191 3.074 1 95 92 PHE B N 1
ATOM 2132 C CA . PHE B 1 92 ? -6.844 0.309 2.928 1 95 92 PHE B CA 1
ATOM 2133 C C . PHE B 1 92 ? -7.199 0.999 1.615 1 95 92 PHE B C 1
ATOM 2135 O O . PHE B 1 92 ? -6.316 1.453 0.887 1 95 92 PHE B O 1
ATOM 2142 N N . LEU B 1 93 ? -8.555 0.962 1.436 1 95.12 93 LEU B N 1
ATOM 2143 C CA . LEU B 1 93 ? -9.039 1.507 0.174 1 95.12 93 LEU B CA 1
ATOM 2144 C C . LEU B 1 93 ? -10.094 2.584 0.418 1 95.12 93 LEU B C 1
ATOM 2146 O O . LEU B 1 93 ? -10.922 2.451 1.318 1 95.12 93 LEU B O 1
ATOM 2150 N N . SER B 1 94 ? -9.945 3.666 -0.279 1 95.19 94 SER B N 1
ATOM 2151 C CA . SER B 1 94 ? -11.07 4.57 -0.476 1 95.19 94 SER B CA 1
ATOM 2152 C C . SER B 1 94 ? -11.609 4.48 -1.9 1 95.19 94 SER B C 1
ATOM 2154 O O . SER B 1 94 ? -11.25 3.568 -2.648 1 95.19 94 SER B O 1
ATOM 2156 N N . GLN B 1 95 ? -12.438 5.438 -2.211 1 93.44 95 GLN B N 1
ATOM 2157 C CA . GLN B 1 95 ? -13.055 5.41 -3.533 1 93.44 95 GLN B CA 1
ATOM 2158 C C . GLN B 1 95 ? -12.023 5.66 -4.629 1 93.44 95 GLN B C 1
ATOM 2160 O O . GLN B 1 95 ? -12.133 5.121 -5.73 1 93.44 95 GLN B O 1
ATOM 2165 N N . THR B 1 96 ? -10.953 6.387 -4.277 1 95.38 96 THR B N 1
ATOM 2166 C CA . THR B 1 96 ? -10.109 6.898 -5.355 1 95.38 96 THR B CA 1
ATOM 2167 C C . THR B 1 96 ? -8.695 6.34 -5.246 1 95.38 96 THR B C 1
ATOM 2169 O O . THR B 1 96 ? -7.953 6.324 -6.23 1 95.38 96 THR B O 1
ATOM 2172 N N . CYS B 1 97 ? -8.305 5.926 -4.059 1 96.12 97 CYS B N 1
ATOM 2173 C CA . CYS B 1 97 ? -6.91 5.508 -4 1 96.12 97 CYS B CA 1
ATOM 2174 C C . CYS B 1 97 ? -6.676 4.551 -2.838 1 96.12 97 CYS B C 1
ATOM 2176 O O . CYS B 1 97 ? -7.574 4.316 -2.029 1 96.12 97 CYS B O 1
ATOM 2178 N N . HIS B 1 98 ? -5.559 3.865 -2.875 1 98.06 98 HIS B N 1
ATOM 2179 C CA . HIS B 1 98 ? -5.039 3.131 -1.727 1 98.06 98 HIS B CA 1
ATOM 2180 C C . HIS B 1 98 ? -4.449 4.078 -0.687 1 98.06 98 HIS B C 1
ATOM 2182 O O . HIS B 1 98 ? -3.861 5.102 -1.038 1 98.06 98 HIS B O 1
ATOM 2188 N N . TRP B 1 99 ? -4.602 3.648 0.556 1 98.44 99 TRP B N 1
ATOM 2189 C CA . TRP B 1 99 ? -4.012 4.363 1.684 1 98.44 99 TRP B CA 1
ATOM 2190 C C . TRP B 1 99 ? -3.168 3.426 2.539 1 98.44 99 TRP B C 1
ATOM 2192 O O . TRP B 1 99 ? -3.424 2.221 2.592 1 98.44 99 TRP B O 1
ATOM 2202 N N . LYS B 1 100 ? -2.174 3.965 3.174 1 98.19 100 LYS B N 1
ATOM 2203 C CA . LYS B 1 100 ? -1.483 3.182 4.195 1 98.19 100 LYS B CA 1
ATOM 2204 C C . LYS B 1 100 ? -1.365 3.961 5.5 1 98.19 100 LYS B C 1
ATOM 2206 O O . LYS B 1 100 ? -1.3 5.191 5.492 1 98.19 100 LYS B O 1
ATOM 2211 N N . LEU B 1 101 ? -1.402 3.266 6.566 1 97.88 101 LEU B N 1
ATOM 2212 C CA . LEU B 1 101 ? -0.933 3.826 7.832 1 97.88 101 LEU B CA 1
ATOM 2213 C C . LEU B 1 101 ? 0.563 4.117 7.773 1 97.88 101 LEU B C 1
ATOM 2215 O O . LEU B 1 101 ? 1.323 3.363 7.16 1 97.88 101 LEU B O 1
ATOM 2219 N N . THR B 1 102 ? 0.968 5.188 8.375 1 98.25 102 THR B N 1
ATOM 2220 C CA . THR B 1 102 ? 2.395 5.496 8.359 1 98.25 102 THR B CA 1
ATOM 2221 C C . THR B 1 102 ? 2.824 6.129 9.68 1 98.25 102 THR B C 1
ATOM 2223 O O . THR B 1 102 ? 1.983 6.59 10.453 1 98.25 102 THR B O 1
ATOM 2226 N N . ASN B 1 103 ? 4.039 6.152 9.922 1 97.38 103 ASN B N 1
ATOM 2227 C CA . ASN B 1 103 ? 4.496 6.441 11.273 1 97.38 103 ASN B CA 1
ATOM 2228 C C . ASN B 1 103 ? 4.793 7.926 11.461 1 97.38 103 ASN B C 1
ATOM 2230 O O . ASN B 1 103 ? 4.891 8.406 12.586 1 97.38 103 ASN B O 1
ATOM 2234 N N . SER B 1 104 ? 5.027 8.609 10.344 1 98.12 104 SER B N 1
ATOM 2235 C CA . SER B 1 104 ? 5.359 10.023 10.484 1 98.12 104 SER B CA 1
ATOM 2236 C C . SER B 1 104 ? 5.184 10.766 9.164 1 98.12 104 SER B C 1
ATOM 2238 O O . SER B 1 104 ? 5.078 10.141 8.102 1 98.12 104 SER B O 1
ATOM 2240 N N . THR B 1 105 ? 5.09 11.992 9.227 1 98.25 105 THR B N 1
ATOM 2241 C CA . THR B 1 105 ? 5.129 12.922 8.094 1 98.25 105 THR B CA 1
ATOM 2242 C C . THR B 1 105 ? 5.738 14.258 8.508 1 98.25 105 THR B C 1
ATOM 2244 O O . THR B 1 105 ? 6.242 14.391 9.625 1 98.25 105 THR B O 1
ATOM 2247 N N . THR B 1 106 ? 5.812 15.18 7.617 1 97.5 106 THR B N 1
ATOM 2248 C CA . THR B 1 106 ? 6.289 16.531 7.895 1 97.5 106 THR B CA 1
ATOM 2249 C C . THR B 1 106 ? 5.16 17.406 8.414 1 97.5 106 THR B C 1
ATOM 2251 O O . THR B 1 106 ? 4.066 16.922 8.703 1 97.5 106 THR B O 1
ATOM 2254 N N . MET B 1 107 ? 5.465 18.688 8.586 1 98 107 MET B N 1
ATOM 2255 C CA . MET B 1 107 ? 4.438 19.594 9.094 1 98 107 MET B CA 1
ATOM 2256 C C . MET B 1 107 ? 3.451 19.969 7.988 1 98 107 MET B C 1
ATOM 2258 O O . MET B 1 107 ? 2.982 21.109 7.926 1 98 107 MET B O 1
ATOM 2262 N N . THR B 1 108 ? 3.225 19.094 7.07 1 97.88 108 THR B N 1
ATOM 2263 C CA . THR B 1 108 ? 2.246 19.156 5.992 1 97.88 108 THR B CA 1
ATOM 2264 C C . THR B 1 108 ? 1.213 18.047 6.125 1 97.88 108 THR B C 1
ATOM 2266 O O . THR B 1 108 ? 1.455 16.906 5.699 1 97.88 108 THR B O 1
ATOM 2269 N N . PHE B 1 109 ? 0.129 18.359 6.789 1 98.69 109 PHE B N 1
ATOM 2270 C CA . PHE B 1 109 ? -0.891 17.375 7.109 1 98.69 109 PHE B CA 1
ATOM 2271 C C . PHE B 1 109 ? -2.234 18.031 7.371 1 98.69 109 PHE B C 1
ATOM 2273 O O . PHE B 1 109 ? -2.295 19.234 7.645 1 98.69 109 PHE B O 1
ATOM 2280 N N . ALA B 1 110 ? -3.268 17.281 7.227 1 98.5 110 ALA B N 1
ATOM 2281 C CA . ALA B 1 110 ? -4.625 17.719 7.547 1 98.5 110 ALA B CA 1
ATOM 2282 C C . ALA B 1 110 ? -5.141 17.016 8.805 1 98.5 110 ALA B C 1
ATOM 2284 O O . ALA B 1 110 ? -4.738 15.883 9.094 1 98.5 110 ALA B O 1
ATOM 2285 N N . THR B 1 111 ? -6.008 17.594 9.492 1 98.56 111 THR B N 1
ATOM 2286 C CA . THR B 1 111 ? -6.684 17.031 10.648 1 98.56 111 THR B CA 1
ATOM 2287 C C . THR B 1 111 ? -7.922 17.844 11.016 1 98.56 111 THR B C 1
ATOM 2289 O O . THR B 1 111 ? -8.102 18.969 10.516 1 98.56 111 THR B O 1
ATOM 2292 N N . LYS B 1 112 ? -8.734 17.328 11.797 1 98.31 112 LYS B N 1
ATOM 2293 C CA . LYS B 1 112 ? -9.859 18.078 12.352 1 98.31 112 LYS B CA 1
ATOM 2294 C C . LYS B 1 112 ? -9.406 18.984 13.508 1 98.31 112 LYS B C 1
ATOM 2296 O O . LYS B 1 112 ? -8.508 18.609 14.266 1 98.31 112 LYS B O 1
ATOM 2301 N N . ILE B 1 113 ? -10.141 20.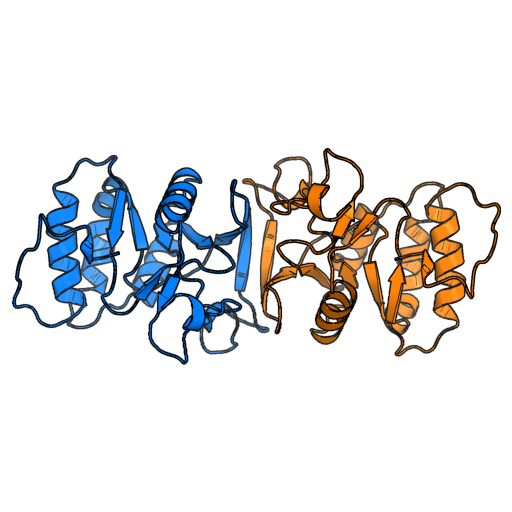062 13.688 1 98.5 113 ILE B N 1
ATOM 2302 C CA . ILE B 1 113 ? -9.805 21.031 14.727 1 98.5 113 ILE B CA 1
ATOM 2303 C C . ILE B 1 113 ? -9.93 20.359 16.094 1 98.5 113 ILE B C 1
ATOM 2305 O O . ILE B 1 113 ? -9.102 20.609 16.984 1 98.5 113 ILE B O 1
ATOM 2309 N N . LYS B 1 114 ? -10.883 19.547 16.25 1 98.38 114 LYS B N 1
ATOM 2310 C CA . LYS B 1 114 ? -11.039 18.844 17.516 1 98.38 114 LYS B CA 1
ATOM 2311 C C . LYS B 1 114 ? -9.781 18.062 17.875 1 98.38 114 LYS B C 1
ATOM 2313 O O . LYS B 1 114 ? -9.359 18.062 19.031 1 98.38 114 LYS B O 1
ATOM 2318 N N . THR B 1 115 ? -9.234 17.375 16.938 1 98.69 115 THR B N 1
ATOM 2319 C CA . THR B 1 115 ? -8.016 16.609 17.141 1 98.69 115 THR B CA 1
ATOM 2320 C C . THR B 1 115 ? -6.852 17.516 17.531 1 98.69 115 THR B C 1
ATOM 2322 O O . THR B 1 115 ? -6.066 17.188 18.422 1 98.69 115 THR B O 1
ATOM 2325 N N . LEU B 1 116 ? -6.758 18.688 16.875 1 98.38 116 LEU B N 1
ATOM 2326 C CA . LEU B 1 116 ? -5.73 19.656 17.219 1 98.38 116 LEU B CA 1
ATOM 2327 C C . LEU B 1 116 ? -5.848 20.094 18.672 1 98.38 116 LEU B C 1
ATOM 2329 O O . LEU B 1 116 ? -4.84 20.172 19.375 1 98.38 116 LEU B O 1
ATOM 2333 N N . TYR B 1 117 ? -7.055 20.359 18.953 1 98.19 117 TYR B N 1
ATOM 2334 C CA . TYR B 1 117 ? -7.312 20.781 20.328 1 98.19 117 TYR B CA 1
ATOM 2335 C C . TYR B 1 117 ? -6.859 19.719 21.312 1 98.19 117 TYR B C 1
ATOM 2337 O O . TYR B 1 117 ? -6.164 20.031 22.281 1 98.19 117 TYR B O 1
ATOM 2345 N N . GLU B 1 118 ? -7.191 18.516 21.078 1 98.62 118 GLU B N 1
ATOM 2346 C CA . GLU B 1 118 ? -6.875 17.406 21.969 1 98.62 118 GLU B CA 1
ATOM 2347 C C . GLU B 1 118 ? -5.371 17.141 22.031 1 98.62 118 GLU B C 1
ATOM 2349 O O . GLU B 1 118 ? -4.852 16.703 23.047 1 98.62 118 GLU B O 1
ATOM 2354 N N . ASP B 1 119 ? -4.719 17.438 20.953 1 98.75 119 ASP B N 1
ATOM 2355 C CA . ASP B 1 119 ? -3.307 17.078 20.844 1 98.75 119 ASP B CA 1
ATOM 2356 C C . ASP B 1 119 ? -2.412 18.312 20.969 1 98.75 119 ASP B C 1
ATOM 2358 O O . ASP B 1 119 ? -1.208 18.234 20.719 1 98.75 119 ASP B O 1
ATOM 2362 N N . GLU B 1 120 ? -2.979 19.469 21.297 1 98.62 120 GLU B N 1
ATOM 2363 C CA . GLU B 1 120 ? -2.266 20.734 21.266 1 98.62 120 GLU B CA 1
ATOM 2364 C C . GLU B 1 120 ? -0.974 20.672 22.078 1 98.62 120 GLU B C 1
ATOM 2366 O O . GLU B 1 120 ? 0.071 21.141 21.641 1 98.62 120 GLU B O 1
ATOM 2371 N N . LYS B 1 121 ? -1.023 20.141 23.219 1 98.44 121 LYS B N 1
ATOM 2372 C CA . LYS B 1 121 ? 0.144 20.094 24.094 1 98.44 121 LYS B CA 1
ATOM 2373 C C . LYS B 1 121 ? 1.311 19.375 23.422 1 98.44 121 LYS B C 1
ATOM 2375 O O . LYS B 1 121 ? 2.449 19.859 23.469 1 98.44 121 LYS B O 1
ATOM 2380 N N . ILE B 1 122 ? 1.047 18.219 22.812 1 98.62 122 ILE B N 1
ATOM 2381 C CA . ILE B 1 122 ? 2.084 17.469 22.125 1 98.62 122 ILE B CA 1
ATOM 2382 C C . ILE B 1 122 ? 2.609 18.266 20.938 1 98.62 122 ILE B C 1
ATOM 2384 O O . ILE B 1 122 ? 3.822 18.359 20.734 1 98.62 122 ILE B O 1
ATOM 2388 N N . LEU B 1 123 ? 1.697 18.859 20.141 1 98.69 123 LEU B N 1
ATOM 2389 C CA . LEU B 1 123 ? 2.092 19.641 18.984 1 98.69 123 LEU B CA 1
ATOM 2390 C C . LEU B 1 123 ? 3.029 20.781 19.391 1 98.69 123 LEU B C 1
ATOM 2392 O O . LEU B 1 123 ? 4.082 20.969 18.781 1 98.69 123 LEU B O 1
ATOM 2396 N N . ARG B 1 124 ? 2.713 21.469 20.438 1 98.25 124 ARG B N 1
ATOM 2397 C CA . ARG B 1 124 ? 3.496 22.625 20.891 1 98.25 124 ARG B CA 1
ATOM 2398 C C . ARG B 1 124 ? 4.816 22.172 21.5 1 98.25 124 ARG B C 1
ATOM 2400 O O . ARG B 1 124 ? 5.828 22.875 21.391 1 98.25 124 ARG B O 1
ATOM 2407 N N . GLU B 1 125 ? 4.809 21.031 22.156 1 98.25 125 GLU B N 1
ATOM 2408 C CA . GLU B 1 125 ? 6.031 20.5 22.75 1 98.25 125 GLU B CA 1
ATOM 2409 C C . GLU B 1 125 ? 7.109 20.281 21.703 1 98.25 125 GLU B C 1
ATOM 2411 O O . GLU B 1 125 ? 8.281 20.578 21.938 1 98.25 125 GLU B O 1
ATOM 2416 N N . PHE B 1 126 ? 6.762 19.828 20.562 1 98.31 126 PHE B N 1
ATOM 2417 C CA . PHE B 1 126 ? 7.738 19.438 19.547 1 98.31 126 PHE B CA 1
ATOM 2418 C C . PHE B 1 126 ? 7.945 20.562 18.531 1 98.31 126 PHE B C 1
ATOM 2420 O O . PHE B 1 126 ? 8.586 20.375 17.5 1 98.31 126 PHE B O 1
ATOM 2427 N N . THR B 1 127 ? 7.332 21.734 18.812 1 97.56 127 THR B N 1
ATOM 2428 C CA . THR B 1 127 ? 7.535 22.906 17.969 1 97.56 127 THR B CA 1
ATOM 2429 C C . THR B 1 127 ? 7.961 24.109 18.812 1 97.56 127 THR B C 1
ATOM 2431 O O . THR B 1 127 ? 7.719 25.25 18.438 1 97.56 127 THR B O 1
ATOM 2434 N N . LYS B 1 128 ? 8.555 23.875 19.938 1 94.38 128 LYS B N 1
ATOM 2435 C CA . LYS B 1 128 ? 9.023 24.922 20.828 1 94.38 128 LYS B CA 1
ATOM 2436 C C . LYS B 1 128 ? 10.258 25.625 20.25 1 94.38 128 LYS B C 1
ATOM 2438 O O . LYS B 1 128 ? 10.461 26.812 20.484 1 94.38 128 LYS B O 1
ATOM 2443 N N . GLY B 1 129 ? 11.055 24.938 19.531 1 90.19 129 GLY B N 1
ATOM 2444 C CA . GLY B 1 129 ? 12.266 25.5 18.953 1 90.19 129 GLY B CA 1
ATOM 2445 C C . GLY B 1 129 ? 12.031 26.141 17.594 1 90.19 129 GLY B C 1
ATOM 2446 O O . GLY B 1 129 ? 10.914 26.531 17.266 1 90.19 129 GLY B O 1
ATOM 2447 N N . SER B 1 130 ? 13.133 26.406 16.938 1 89.38 130 SER B N 1
ATOM 2448 C CA . SER B 1 130 ? 13.062 27.016 15.609 1 89.38 130 SER B CA 1
ATOM 2449 C C . SER B 1 130 ? 12.703 25.984 14.555 1 89.38 130 SER B C 1
ATOM 2451 O O . SER B 1 130 ? 12.133 26.312 13.508 1 89.38 130 SER B O 1
ATOM 2453 N N . TYR B 1 131 ? 13.062 24.688 14.836 1 93.38 131 TYR B N 1
ATOM 2454 C CA . TYR B 1 131 ? 12.781 23.609 13.891 1 93.38 131 TYR B CA 1
ATOM 2455 C C . TYR B 1 131 ? 11.805 22.609 14.492 1 93.38 131 TYR B C 1
ATOM 2457 O O . TYR B 1 131 ? 11.992 22.156 15.625 1 93.38 131 TYR B O 1
ATOM 2465 N N . PRO B 1 132 ? 10.742 22.312 13.75 1 96.44 132 PRO B N 1
ATOM 2466 C CA . PRO B 1 132 ? 9.844 21.281 14.258 1 96.44 132 PRO B CA 1
ATOM 2467 C C . PRO B 1 132 ? 10.516 19.906 14.352 1 96.44 132 PRO B C 1
ATOM 2469 O O . PRO B 1 132 ? 11.273 19.531 13.453 1 96.44 132 PRO B O 1
ATOM 2472 N N . GLU B 1 133 ? 10.305 19.219 15.43 1 97.44 133 GLU B N 1
ATOM 2473 C CA . GLU B 1 133 ? 10.672 17.812 15.555 1 97.44 133 GLU B CA 1
ATOM 2474 C C . GLU B 1 133 ? 9.508 16.906 15.164 1 97.44 133 GLU B C 1
ATOM 2476 O O . GLU B 1 133 ? 9.016 16.125 15.977 1 97.44 133 GLU B O 1
ATOM 2481 N N . ASP B 1 134 ? 9.156 16.984 13.906 1 97.5 134 ASP B N 1
ATOM 2482 C CA . ASP B 1 134 ? 7.918 16.406 13.406 1 97.5 134 ASP B CA 1
ATOM 2483 C C . ASP B 1 134 ? 7.961 14.875 13.484 1 97.5 134 ASP B C 1
ATOM 2485 O O . ASP B 1 134 ? 6.953 14.234 13.789 1 97.5 134 ASP B O 1
ATOM 2489 N N . PHE B 1 135 ? 9.164 14.258 13.234 1 97.75 135 PHE B N 1
ATOM 2490 C CA . PHE B 1 135 ? 9.266 12.805 13.344 1 97.75 135 PHE B CA 1
ATOM 2491 C C . PHE B 1 135 ? 8.93 12.344 14.75 1 97.75 135 PHE B C 1
ATOM 2493 O O . PHE B 1 135 ? 8.078 11.477 14.938 1 97.75 135 PHE B O 1
ATOM 2500 N N . LYS B 1 136 ? 9.531 12.906 15.703 1 97.69 136 LYS B N 1
ATOM 2501 C CA . LYS B 1 136 ? 9.273 12.555 17.094 1 97.69 136 LYS B CA 1
ATOM 2502 C C . LYS B 1 136 ? 7.844 12.898 17.5 1 97.69 136 LYS B C 1
ATOM 2504 O O . LYS B 1 136 ? 7.223 12.188 18.281 1 97.69 136 LYS B O 1
ATOM 2509 N N . MET B 1 137 ? 7.375 13.992 17 1 98.69 137 MET B N 1
ATOM 2510 C CA . MET B 1 137 ? 6.004 14.422 17.266 1 98.69 137 MET B CA 1
ATOM 2511 C C . MET B 1 137 ? 5.008 13.336 16.859 1 98.69 137 MET B C 1
ATOM 2513 O O . MET B 1 137 ? 4.18 12.914 17.656 1 98.69 137 MET B O 1
ATOM 2517 N N . PHE B 1 138 ? 5.141 12.828 15.664 1 98.75 138 PHE B N 1
ATOM 2518 C CA . PHE B 1 138 ? 4.176 11.867 15.148 1 98.75 138 PHE B CA 1
ATOM 2519 C C . PHE B 1 138 ? 4.355 10.508 15.812 1 98.75 138 PHE B C 1
ATOM 2521 O O . PHE B 1 138 ? 3.385 9.781 16.016 1 98.75 138 PHE B O 1
ATOM 2528 N N . LEU B 1 139 ? 5.605 10.172 16.172 1 98.19 139 LEU B N 1
ATOM 2529 C CA . LEU B 1 139 ? 5.801 8.938 16.938 1 98.19 139 LEU B CA 1
ATOM 2530 C C . LEU B 1 139 ? 5.082 9 18.281 1 98.19 139 LEU B C 1
ATOM 2532 O O . LEU B 1 139 ? 4.48 8.016 18.703 1 98.19 139 LEU B O 1
ATOM 2536 N N . THR B 1 140 ? 5.176 10.148 18.922 1 98.69 140 THR B N 1
ATOM 2537 C CA . THR B 1 140 ? 4.496 10.352 20.203 1 98.69 140 THR B CA 1
ATOM 2538 C C . THR B 1 140 ? 2.982 10.266 20.016 1 98.69 140 THR B C 1
ATOM 2540 O O . THR B 1 140 ? 2.293 9.625 20.828 1 98.69 140 THR B O 1
ATOM 2543 N N . LEU B 1 141 ? 2.465 10.875 18.969 1 98.81 141 LEU B N 1
ATOM 2544 C CA . LEU B 1 141 ? 1.038 10.82 18.672 1 98.81 141 LEU B CA 1
ATOM 2545 C C . LEU B 1 141 ? 0.596 9.391 18.391 1 98.81 141 LEU B C 1
ATOM 2547 O O . LEU B 1 141 ? -0.472 8.969 18.844 1 98.81 141 LEU B O 1
ATOM 2551 N N . ARG B 1 142 ? 1.416 8.695 17.656 1 97.94 142 ARG B N 1
ATOM 2552 C CA . ARG B 1 142 ? 1.137 7.285 17.391 1 97.94 142 ARG B CA 1
ATOM 2553 C C . ARG B 1 142 ? 1.049 6.484 18.688 1 97.94 142 ARG B C 1
ATOM 2555 O O . ARG B 1 142 ? 0.152 5.652 18.844 1 97.94 142 ARG B O 1
ATOM 2562 N N . ASP B 1 143 ? 1.928 6.723 19.578 1 97.75 143 ASP B N 1
ATOM 2563 C CA . ASP B 1 143 ? 1.956 6.02 20.859 1 97.75 143 ASP B CA 1
ATOM 2564 C C . ASP B 1 143 ? 0.705 6.32 21.672 1 97.75 143 ASP B C 1
ATOM 2566 O O . ASP B 1 143 ? 0.288 5.508 22.5 1 97.75 143 ASP B O 1
ATOM 2570 N N . LYS B 1 144 ? 0.129 7.453 21.406 1 97.69 144 LYS B N 1
ATOM 2571 C CA . LYS B 1 144 ? -1.105 7.84 22.094 1 97.69 144 LYS B CA 1
ATOM 2572 C C . LYS B 1 144 ? -2.326 7.262 21.375 1 97.69 144 LYS B C 1
ATOM 2574 O O . LYS B 1 144 ? -3.463 7.496 21.797 1 97.69 144 LYS B O 1
ATOM 2579 N N . GLY B 1 145 ? -2.121 6.598 20.281 1 97.69 145 GLY B N 1
ATOM 2580 C CA . GLY B 1 145 ? -3.205 5.922 19.594 1 97.69 145 GLY B CA 1
ATOM 2581 C C . GLY B 1 145 ? -3.691 6.672 18.375 1 97.69 145 GLY B C 1
ATOM 2582 O O . GLY B 1 145 ? -4.711 6.309 17.781 1 97.69 145 GLY B O 1
ATOM 2583 N N . ARG B 1 146 ? -3.018 7.758 17.969 1 98.69 146 ARG B N 1
ATOM 2584 C CA . ARG B 1 146 ? -3.432 8.516 16.797 1 98.69 146 ARG B CA 1
ATOM 2585 C C . ARG B 1 146 ? -3.031 7.797 15.508 1 98.69 146 ARG B C 1
ATOM 2587 O O . ARG B 1 146 ? -1.938 7.234 15.422 1 98.69 146 ARG B O 1
ATOM 2594 N N . SER B 1 147 ? -3.865 7.871 14.539 1 98.31 147 SER B N 1
ATOM 2595 C CA . SER B 1 147 ? -3.572 7.316 13.219 1 98.31 147 SER B CA 1
ATOM 2596 C C . SER B 1 147 ? -3.15 8.406 12.242 1 98.31 147 SER B C 1
ATOM 2598 O O . SER B 1 147 ? -3.682 9.523 12.281 1 98.31 147 SER B O 1
ATOM 2600 N N . LEU B 1 148 ? -2.232 8.102 11.445 1 98.81 148 LEU B N 1
ATOM 2601 C CA . LEU B 1 148 ? -1.781 8.898 10.305 1 98.81 148 LEU B CA 1
ATOM 2602 C C . LEU B 1 148 ? -1.788 8.07 9.023 1 98.81 148 LEU B C 1
ATOM 2604 O O . LEU B 1 148 ? -1.223 6.973 8.984 1 98.81 148 LEU B O 1
ATOM 2608 N N . ILE B 1 149 ? -2.43 8.648 7.957 1 98.69 149 ILE B N 1
ATOM 2609 C CA . ILE B 1 149 ? -2.475 7.863 6.727 1 98.69 149 ILE B CA 1
ATOM 2610 C C . ILE B 1 149 ? -1.986 8.711 5.559 1 98.69 149 ILE B C 1
ATOM 2612 O O . ILE B 1 149 ? -2.061 9.945 5.602 1 98.69 149 ILE B O 1
ATOM 2616 N N . THR B 1 15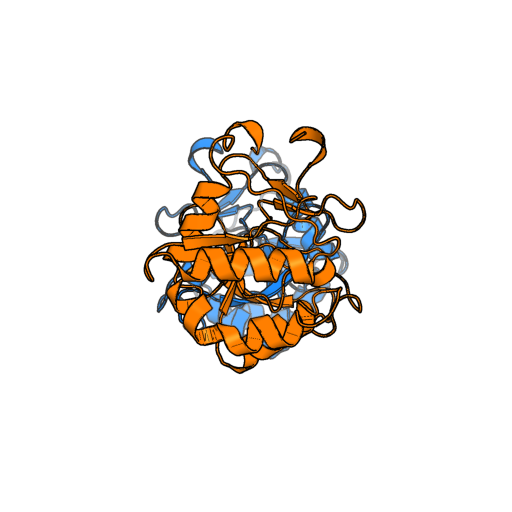0 ? -1.45 8.102 4.578 1 98.75 150 THR B N 1
ATOM 2617 C CA . THR B 1 150 ? -1.056 8.703 3.311 1 98.75 150 THR B CA 1
ATOM 2618 C C . THR B 1 150 ? -1.534 7.855 2.137 1 98.75 150 THR B C 1
ATOM 2620 O O . THR B 1 150 ? -1.61 6.629 2.24 1 98.75 150 THR B O 1
ATOM 2623 N N . PRO B 1 151 ? -1.842 8.492 1.042 1 98.44 151 PRO B N 1
ATOM 2624 C CA . PRO B 1 151 ? -2.145 7.711 -0.16 1 98.44 151 PRO B CA 1
ATOM 2625 C C . PRO B 1 151 ? -0.897 7.121 -0.811 1 98.44 151 PRO B C 1
ATOM 2627 O O . PRO B 1 151 ? 0.192 7.691 -0.696 1 98.44 151 PRO B O 1
ATOM 2630 N N . ILE B 1 152 ? -1.028 6.066 -1.498 1 98.06 152 ILE B N 1
ATOM 2631 C CA . ILE B 1 152 ? 0.024 5.469 -2.312 1 98.06 152 ILE B CA 1
ATOM 2632 C C . ILE B 1 152 ? -0.501 5.203 -3.721 1 98.06 152 ILE B C 1
ATOM 2634 O O . ILE B 1 152 ? -1.413 4.395 -3.908 1 98.06 152 ILE B O 1
ATOM 2638 N N . PRO B 1 153 ? 0.052 5.828 -4.719 1 97.31 153 PRO B N 1
ATOM 2639 C CA . PRO B 1 153 ? 1.123 6.82 -4.594 1 97.31 153 PRO B CA 1
ATOM 2640 C C . PRO B 1 153 ? 0.634 8.141 -4.008 1 97.31 153 PRO B C 1
ATOM 2642 O O . PRO B 1 153 ? -0.567 8.32 -3.793 1 97.31 153 PRO B O 1
ATOM 2645 N N . GLY B 1 154 ? 1.608 8.977 -3.678 1 97.94 154 GLY B N 1
ATOM 2646 C CA . GLY B 1 154 ? 1.293 10.25 -3.039 1 97.94 154 GLY B CA 1
ATOM 2647 C C . GLY B 1 154 ? 0.61 11.227 -3.971 1 97.94 154 GLY B C 1
ATOM 2648 O O . GLY B 1 154 ? 0.695 11.094 -5.195 1 97.94 154 GLY B O 1
ATOM 2649 N N . TYR B 1 155 ? -0.034 12.266 -3.398 1 97.94 155 TYR B N 1
ATOM 2650 C CA . TYR B 1 155 ? -0.688 13.32 -4.164 1 97.94 155 TYR B CA 1
ATOM 2651 C C . TYR B 1 155 ? -0.029 14.672 -3.9 1 97.94 155 TYR B C 1
ATOM 2653 O O . TYR B 1 155 ? -0.548 15.711 -4.312 1 97.94 155 TYR B O 1
ATOM 2661 N N . SER B 1 156 ? 1.015 14.672 -3.172 1 97.5 156 SER B N 1
ATOM 2662 C CA . SER B 1 156 ? 1.881 15.828 -2.945 1 97.5 156 SER B CA 1
ATOM 2663 C C . SER B 1 156 ? 3.34 15.398 -2.812 1 97.5 156 SER B C 1
ATOM 2665 O O . SER B 1 156 ? 3.635 14.219 -2.611 1 97.5 156 SER B O 1
ATOM 2667 N N . THR B 1 157 ? 4.203 16.391 -2.988 1 97.81 157 THR B N 1
ATOM 2668 C CA . THR B 1 157 ? 5.613 16.062 -2.811 1 97.81 157 THR B CA 1
ATOM 2669 C C . THR B 1 157 ? 6.391 17.266 -2.303 1 97.81 157 THR B C 1
ATOM 2671 O O . THR B 1 157 ? 6.031 18.406 -2.6 1 97.81 157 THR B O 1
ATOM 2674 N N . HIS B 1 158 ? 7.34 16.875 -1.505 1 95.69 158 HIS B N 1
ATOM 2675 C CA . HIS B 1 158 ? 8.32 17.891 -1.123 1 95.69 158 HIS B CA 1
ATOM 2676 C C . HIS B 1 158 ? 9.125 18.359 -2.33 1 95.69 158 HIS B C 1
ATOM 2678 O O . HIS B 1 158 ? 9.461 17.562 -3.211 1 95.69 158 HIS B O 1
ATOM 2684 N N . GLY B 1 159 ? 9.438 19.672 -2.391 1 92.56 159 GLY B N 1
ATOM 2685 C CA . GLY B 1 159 ? 10.141 20.266 -3.52 1 92.56 159 GLY B CA 1
ATOM 2686 C C . GLY B 1 159 ? 11.633 19.984 -3.512 1 92.56 159 GLY B C 1
ATOM 2687 O O . GLY B 1 159 ? 12.398 20.656 -4.199 1 92.56 159 GLY B O 1
ATOM 2688 N N . GLU B 1 160 ? 12.055 19.172 -2.672 1 89.81 160 GLU B N 1
ATOM 2689 C CA . GLU B 1 160 ? 13.445 18.719 -2.68 1 89.81 160 GLU B CA 1
ATOM 2690 C C . GLU B 1 160 ? 13.617 17.469 -3.547 1 89.81 160 GLU B C 1
ATOM 2692 O O . GLU B 1 160 ? 13.016 16.438 -3.268 1 89.81 160 GLU B O 1
ATOM 2697 N N . THR B 1 161 ? 14.508 17.469 -4.457 1 88.44 161 THR B N 1
ATOM 2698 C CA . THR B 1 161 ? 14.625 16.469 -5.508 1 88.44 161 THR B CA 1
ATOM 2699 C C . THR B 1 161 ? 14.891 15.086 -4.91 1 88.44 161 THR B C 1
ATOM 2701 O O . THR B 1 161 ? 14.391 14.078 -5.414 1 88.44 161 THR B O 1
ATOM 2704 N N . ALA B 1 162 ? 15.664 15.047 -3.844 1 89.56 162 ALA B N 1
ATOM 2705 C CA . ALA B 1 162 ? 16.047 13.766 -3.248 1 89.56 162 ALA B CA 1
ATOM 2706 C C . ALA B 1 162 ? 14.867 13.141 -2.502 1 89.56 162 ALA B C 1
ATOM 2708 O O . ALA B 1 162 ? 14.898 11.961 -2.156 1 89.56 162 ALA B O 1
ATOM 2709 N N . TRP B 1 163 ? 13.812 13.945 -2.35 1 94.06 163 TRP B N 1
ATOM 2710 C CA . TRP B 1 163 ? 12.75 13.477 -1.469 1 94.06 163 TRP B CA 1
ATOM 2711 C C . TRP B 1 163 ? 11.391 13.602 -2.146 1 94.06 163 TRP B C 1
ATOM 2713 O O . TRP B 1 163 ? 10.383 13.867 -1.487 1 94.06 163 TRP B O 1
ATOM 2723 N N . LEU B 1 164 ? 11.477 13.469 -3.428 1 96.06 164 LEU B N 1
ATOM 2724 C CA . LEU B 1 164 ? 10.219 13.477 -4.168 1 96.06 164 LEU B CA 1
ATOM 2725 C C . LEU B 1 164 ? 9.398 12.234 -3.861 1 96.06 164 LEU B C 1
ATOM 2727 O O . LEU B 1 164 ? 9.945 11.133 -3.742 1 96.06 164 LEU B O 1
ATOM 2731 N N . SER B 1 165 ? 8.078 12.461 -3.676 1 97.5 165 SER B N 1
ATOM 2732 C CA . SER B 1 165 ? 7.195 11.305 -3.574 1 97.5 165 SER B CA 1
ATOM 2733 C C . SER B 1 165 ? 7.391 10.359 -4.754 1 97.5 165 SER B C 1
ATOM 2735 O O . SER B 1 165 ? 7.504 10.797 -5.898 1 97.5 165 SER B O 1
ATOM 2737 N N . PRO B 1 166 ? 7.398 9.133 -4.551 1 96.94 166 PRO B N 1
ATOM 2738 C CA . PRO B 1 166 ? 7.812 8.195 -5.594 1 96.94 166 PRO B CA 1
ATOM 2739 C C . PRO B 1 166 ? 6.727 7.957 -6.641 1 96.94 166 PRO B C 1
ATOM 2741 O O . PRO B 1 166 ? 5.547 8.211 -6.383 1 96.94 166 PRO B O 1
ATOM 2744 N N . LEU B 1 167 ? 7.121 7.531 -7.879 1 96 167 LEU B N 1
ATOM 2745 C CA . LEU B 1 167 ? 6.355 6.938 -8.969 1 96 167 LEU B CA 1
ATOM 2746 C C . LEU B 1 167 ? 5.445 7.973 -9.625 1 96 167 LEU B C 1
ATOM 2748 O O . LEU B 1 167 ? 4.422 7.617 -10.211 1 96 167 LEU B O 1
ATOM 2752 N N . ILE B 1 168 ? 5.656 9.18 -9.391 1 94.88 168 ILE B N 1
ATOM 2753 C CA . ILE B 1 168 ? 4.945 10.273 -10.039 1 94.88 168 ILE B CA 1
ATOM 2754 C C . ILE B 1 168 ? 5.93 11.133 -10.828 1 94.88 168 ILE B C 1
ATOM 2756 O O . ILE B 1 168 ? 7.023 11.438 -10.344 1 94.88 168 ILE B O 1
ATOM 2760 N N . ASN B 1 169 ? 5.605 11.414 -12.047 1 93.38 169 ASN B N 1
ATOM 2761 C CA . ASN B 1 169 ? 6.395 12.375 -12.812 1 93.38 169 ASN B CA 1
ATOM 2762 C C . ASN B 1 169 ? 6.059 13.812 -12.422 1 93.38 169 ASN B C 1
ATOM 2764 O O . ASN B 1 169 ? 5.191 14.438 -13.031 1 93.38 169 ASN B O 1
ATOM 2768 N N . TRP B 1 170 ? 6.742 14.367 -11.445 1 93.62 170 TRP B N 1
ATOM 2769 C CA . TRP B 1 170 ? 6.434 15.664 -10.859 1 93.62 170 TRP B CA 1
ATOM 2770 C C . TRP B 1 170 ? 6.855 16.797 -11.781 1 93.62 170 TRP B C 1
ATOM 2772 O O . TRP B 1 170 ? 6.387 17.938 -11.633 1 93.62 170 TRP B O 1
ATOM 2782 N N . GLU B 1 171 ? 7.711 16.531 -12.734 1 86.38 171 GLU B N 1
ATOM 2783 C CA . GLU B 1 171 ? 8.109 17.547 -13.695 1 86.38 171 GLU B CA 1
ATOM 2784 C C . GLU B 1 171 ? 6.941 17.953 -14.586 1 86.38 171 GLU B C 1
ATOM 2786 O O . GLU B 1 171 ? 6.895 19.094 -15.07 1 86.38 171 GLU B O 1
ATOM 2791 N N . ASN B 1 172 ? 6.016 17.031 -14.758 1 81.31 172 ASN B N 1
ATOM 2792 C CA . ASN B 1 172 ? 4.879 17.312 -15.625 1 81.31 172 ASN B CA 1
ATOM 2793 C C . ASN B 1 172 ? 3.783 18.062 -14.891 1 81.31 172 ASN B C 1
ATOM 2795 O O . ASN B 1 172 ? 2.803 18.5 -15.492 1 81.31 172 ASN B O 1
ATOM 2799 N N . ILE B 1 173 ? 3.832 18.141 -13.625 1 72.25 173 ILE B N 1
ATOM 2800 C CA . ILE B 1 173 ? 2.791 18.797 -12.836 1 72.25 173 ILE B CA 1
ATOM 2801 C C . ILE B 1 173 ? 3.131 20.281 -12.664 1 72.25 173 ILE B C 1
ATOM 2803 O O . ILE B 1 173 ? 2.238 21.109 -12.492 1 72.25 173 ILE B O 1
ATOM 2807 N N . ILE B 1 174 ? 4.359 20.688 -12.922 1 62.34 174 ILE B N 1
ATOM 2808 C CA . ILE B 1 174 ? 4.75 22.094 -12.828 1 62.34 174 ILE B CA 1
ATOM 2809 C C . ILE B 1 174 ? 4.352 22.828 -14.109 1 62.34 174 ILE B C 1
ATOM 2811 O O . ILE B 1 174 ? 4.574 22.328 -15.211 1 62.34 174 ILE B O 1
#

InterPro domains:
  IPR029044 Nucleotide-diphospho-sugar transferases [SSF53448] (16-162)